Protein 8F09 (pdb70)

InterPro domains:
  IPR001796 Dihydrofolate reductase domain [PF00186] (3-165)
  IPR001796 Dihydrofolate reductase domain [PS51330] (2-165)
  IPR001796 Dihydrofolate reductase domain [cd00209] (3-164)
  IPR012259 Dihydrofolate reductase [PIRSF000194] (2-166)
  IPR012259 Dihydrofolate reductase [PTHR48069] (3-166)
  IPR017925 Dihydrofolate reductase conserved site [PS00075] (14-36)
  IPR024072 Dihydrofolate reductase-like domain superfamily [G3DSA:3.40.430.10] (1-166)
  IPR024072 Dihydrofolate reductase-like domain superfamily [SSF53597] (1-166)

B-factor: mean 51.31, std 13.2, range [19.41, 111.55]

Solvent-accessible surface area: 18248 Å² total; per-residue (Å²): 122,40,55,20,0,0,6,16,17,10,2,125,55,88,2,10,14,146,52,77,62,64,37,17,101,12,34,44,17,97,114,38,23,61,115,28,0,103,57,42,12,0,0,3,5,81,98,39,20,52,32,25,81,78,163,143,68,52,10,69,117,34,58,4,0,0,17,9,199,100,139,146,46,124,14,94,73,18,80,59,13,68,48,2,64,36,0,21,84,55,0,92,100,84,209,26,69,20,0,2,0,23,14,10,26,104,10,5,85,107,0,42,89,79,10,52,61,0,12,3,1,34,0,76,26,79,29,141,23,112,13,78,1,16,150,50,77,162,154,106,22,74,80,80,46,110,134,97,28,82,114,68,152,128,4,114,25,16,0,8,13,1,22,23,66,114,165,90,15,57,20,0,0,7,12,18,8,2,123,56,68,2,12,13,94,73,85,124,70,69,22,155,13,50,50,24,110,123,49,23,44,129,27,0,94,57,42,13,3,0,13,1,71,123,31,25,87,30,30,82,78,178,142,73,51,26,67,112,40,46,8,1,2,21,8,229,89,137,153,33,111,10,87,65,25,59,61,12,83,40,8,40,26,0,16,14,30,0,31,49,94,144,24,71,21,0,2,0,31,12,14,21,116,34,2,72,93,0,35,89,75,4,61,56,0,12,2,2,39,0,79,28,77,41,179,25,156,16,76,0,18,148,43,76,144,140,75,13,62,76,92,31,114,123,103,35,74,122,56,184,156,7,180,46,22,0,15,24,1,30,16,46,86,163

Structure (mmCIF, N/CA/C/O backbone):
data_8F09
#
_entry.id   8F09
#
_cell.length_a   36.073
_cell.length_b   41.987
_cell.length_c   70.380
_cell.angle_alpha   82.000
_cell.angle_beta   90.000
_cell.angle_gamma   72.100
#
_symmetry.space_group_name_H-M   'P 1'
#
loop_
_entity.id
_entity.type
_entity.pdbx_description
1 polymer 'Dihydrofolate reductase'
2 non-polymer 'SULFATE ION'
3 water water
#
loop_
_atom_site.group_PDB
_atom_site.id
_atom_site.type_symbol
_atom_site.label_atom_id
_atom_site.label_alt_id
_atom_site.label_comp_id
_atom_site.label_asym_id
_atom_site.label_entity_id
_atom_site.label_seq_id
_atom_site.pdbx_PDB_ins_code
_atom_site.Cartn_x
_atom_site.Cartn_y
_atom_site.Cartn_z
_atom_site.occupancy
_atom_site.B_iso_or_equiv
_atom_site.auth_seq_id
_atom_site.auth_comp_id
_atom_site.auth_asym_id
_atom_site.auth_atom_id
_atom_site.pdbx_PDB_model_num
ATOM 1 N N . GLY A 1 1 ? 3.20000 -13.73600 -34.91700 1.000 28.55188 0 GLY A N 1
ATOM 2 C CA . GLY A 1 1 ? 2.69600 -12.42400 -34.55500 1.000 55.72610 0 GLY A CA 1
ATOM 3 C C . GLY A 1 1 ? 2.99100 -12.04500 -33.11700 1.000 43.82030 0 GLY A C 1
ATOM 4 O O . GLY A 1 1 ? 3.17900 -12.91200 -32.26300 1.000 38.42453 0 GLY A O 1
ATOM 5 N N . MET A 1 2 ? 3.03200 -10.74300 -32.84800 1.000 33.00169 1 MET A N 1
ATOM 6 C CA . MET A 1 2 ? 3.30800 -10.23300 -31.51100 1.000 41.90184 1 MET A CA 1
ATOM 7 C C . MET A 1 2 ? 2.00500 -10.16000 -30.72500 1.000 30.88679 1 MET A C 1
ATOM 8 O O . MET A 1 2 ? 1.04800 -9.51000 -31.16000 1.000 43.39108 1 MET A O 1
ATOM 13 N N . ILE A 1 3 ? 1.97200 -10.81800 -29.56900 1.000 41.09018 2 ILE A N 1
ATOM 14 C CA . ILE A 1 3 ? 0.77500 -10.84300 -28.73400 1.000 43.39760 2 ILE A CA 1
ATOM 15 C C . ILE A 1 3 ? 0.77500 -9.60000 -27.85100 1.000 40.91859 2 ILE A C 1
ATOM 16 O O . ILE A 1 3 ? 1.58400 -9.48300 -26.92900 1.000 39.27027 2 ILE A O 1
ATOM 21 N N . ILE A 1 4 ? -0.13200 -8.66900 -28.13100 1.000 34.26176 3 ILE A N 1
ATOM 22 C CA . ILE A 1 4 ? -0.31300 -7.48300 -27.30200 1.000 34.71052 3 ILE A CA 1
ATOM 23 C C . ILE A 1 4 ? -1.32300 -7.82000 -26.21300 1.000 44.14773 3 ILE A C 1
ATOM 24 O O . ILE A 1 4 ? -2.47900 -8.14900 -26.50500 1.000 36.42362 3 ILE A O 1
ATOM 29 N N . SER A 1 5 ? -0.89000 -7.74000 -24.95800 1.000 30.14718 4 SER A N 1
ATOM 30 C CA . SER A 1 5 ? -1.68500 -8.20200 -23.83000 1.000 35.99461 4 SER A CA 1
ATOM 31 C C . SER A 1 5 ? -1.85700 -7.08800 -22.80800 1.000 48.59544 4 SER A C 1
ATOM 32 O O . SER A 1 5 ? -0.90400 -6.37300 -22.48700 1.000 41.63174 4 SER A O 1
ATOM 35 N N . LEU A 1 6 ? -3.07900 -6.95200 -22.29900 1.000 44.25904 5 LEU A N 1
ATOM 36 C CA . LEU A 1 6 ? -3.38700 -6.05300 -21.19400 1.000 37.84175 5 LEU A CA 1
ATOM 37 C C . LEU A 1 6 ? -3.71700 -6.89800 -19.97100 1.000 31.46822 5 LEU A C 1
ATOM 38 O O . LEU A 1 6 ? -4.68500 -7.66500 -19.98800 1.000 40.67463 5 LEU A O 1
ATOM 43 N N . ILE A 1 7 ? -2.91300 -6.76200 -18.92000 1.000 36.28934 6 ILE A N 1
ATOM 44 C CA . ILE A 1 7 ? -3.11700 -7.48100 -17.66900 1.000 45.80036 6 ILE A CA 1
ATOM 45 C C . ILE A 1 7 ? -3.59000 -6.49300 -16.61200 1.000 39.35228 6 ILE A C 1
ATOM 46 O O . ILE A 1 7 ? -3.07600 -5.37200 -16.51900 1.000 40.30747 6 ILE A O 1
ATOM 51 N N . ALA A 1 8 ? -4.58200 -6.90400 -15.82600 1.000 36.17763 7 ALA A N 1
ATOM 52 C CA . ALA A 1 8 ? -5.19900 -6.00400 -14.86200 1.000 43.59055 7 ALA A CA 1
ATOM 53 C C . ALA A 1 8 ? -5.91100 -6.81600 -13.79100 1.000 48.43268 7 ALA A C 1
ATOM 54 O O . ALA A 1 8 ? -6.00000 -8.04400 -13.86100 1.000 59.47426 7 ALA A O 1
ATOM 56 N N . ALA A 1 9 ? -6.41600 -6.09900 -12.79000 1.000 51.66091 8 ALA A N 1
ATOM 57 C CA . ALA A 1 9 ? -7.27200 -6.65500 -11.75300 1.000 50.40089 8 ALA A CA 1
ATOM 58 C C . ALA A 1 9 ? -8.51100 -5.78100 -11.65200 1.000 41.98676 8 ALA A C 1
ATOM 59 O O . ALA A 1 9 ? -8.40400 -4.55000 -11.65200 1.000 47.28785 8 ALA A O 1
ATOM 61 N N . LEU A 1 10 ? -9.68000 -6.41000 -11.57500 1.000 50.61191 9 LEU A N 1
ATOM 62 C CA . LEU A 1 10 ? -10.92900 -5.66500 -11.59600 1.000 45.86073 9 LEU A CA 1
ATOM 63 C C . LEU A 1 10 ? -11.99400 -6.42700 -10.82200 1.000 41.46051 9 LEU A C 1
ATOM 64 O O . LEU A 1 10 ? -11.90700 -7.64300 -10.63300 1.000 33.25669 9 LEU A O 1
ATOM 69 N N . THR A 1 11 ? -13.00600 -5.68800 -10.37700 1.000 35.55316 10 THR A N 1
ATOM 70 C CA . THR A 1 11 ? -14.13400 -6.27000 -9.66300 1.000 43.00644 10 THR A CA 1
ATOM 71 C C . THR A 1 11 ? -15.09300 -6.90200 -10.67000 1.000 52.73690 10 THR A C 1
ATOM 72 O O . THR A 1 11 ? -14.81400 -6.97700 -11.87000 1.000 46.67297 10 THR A O 1
ATOM 76 N N . GLU A 1 12 ? -16.24800 -7.36600 -10.19200 1.000 55.18488 11 GLU A N 1
ATOM 77 C CA . GLU A 1 12 ? -17.24400 -7.93000 -11.09300 1.000 50.27487 11 GLU A CA 1
ATOM 78 C C . GLU A 1 12 ? -18.01200 -6.86000 -11.85800 1.000 43.40223 11 GLU A C 1
ATOM 79 O O . GLU A 1 12 ? -18.63500 -7.17400 -12.87800 1.000 30.55718 11 GLU A O 1
ATOM 85 N N . ASN A 1 13 ? -17.98000 -5.60900 -11.39500 1.000 36.17458 12 ASN A N 1
ATOM 86 C CA . ASN A 1 13 ? -18.55700 -4.48700 -12.12300 1.000 34.63493 12 ASN A CA 1
ATOM 87 C C . ASN A 1 13 ? -17.49100 -3.62700 -12.79700 1.000 45.93557 12 ASN A C 1
ATOM 88 O O . ASN A 1 13 ? -17.72900 -2.44000 -13.04900 1.000 51.78941 12 ASN A O 1
ATOM 93 N N . ARG A 1 14 ? -16.31500 -4.20100 -13.06500 1.000 42.29075 13 ARG A N 1
ATOM 94 C CA . ARG A 1 14 ? -15.28900 -3.59300 -13.91700 1.000 43.88006 13 ARG A CA 1
ATOM 95 C C . ARG A 1 14 ? -14.64900 -2.36300 -13.27200 1.000 37.39978 13 ARG A C 1
ATOM 96 O O . ARG A 1 14 ? -14.37500 -1.37600 -13.95000 1.000 49.92479 13 ARG A O 1
ATOM 104 N N . VAL A 1 15 ? -14.38600 -2.42000 -11.97200 1.000 43.60734 14 VAL A N 1
ATOM 105 C CA . VAL A 1 15 ? -13.76300 -1.30300 -11.26700 1.000 57.93385 14 VAL A CA 1
ATOM 106 C C . VAL A 1 15 ? -12.25600 -1.51100 -11.23800 1.000 40.66341 14 VAL A C 1
ATOM 107 O O . VAL A 1 15 ? -11.77300 -2.61500 -10.96400 1.000 49.58402 14 VAL A O 1
ATOM 111 N N . ILE A 1 16 ? -11.50500 -0.44800 -11.53200 1.000 45.01837 15 ILE A N 1
ATOM 112 C CA . ILE A 1 16 ? -10.05000 -0.47000 -11.51700 1.000 43.70137 15 ILE A CA 1
ATOM 113 C C . ILE A 1 16 ? -9.54600 0.75900 -10.76400 1.000 64.15548 15 ILE A C 1
ATOM 114 O O . ILE A 1 16 ? -10.32200 1.61300 -10.33800 1.000 55.98387 15 ILE A O 1
ATOM 119 N N . GLY A 1 17 ? -8.22600 0.84100 -10.61200 1.000 78.95353 16 GLY A N 1
ATOM 120 C CA . GLY A 1 17 ? -7.61600 1.88400 -9.81200 1.000 86.97183 16 GLY A CA 1
ATOM 121 C C . GLY A 1 17 ? -6.81500 2.89100 -10.60800 1.000 89.19085 16 GLY A C 1
ATOM 122 O O . GLY A 1 17 ? -6.42500 2.62800 -11.74900 1.000 88.73440 16 GLY A O 1
ATOM 123 N N . LYS A 1 18 ? -6.54700 4.04500 -9.99800 1.000 78.15266 17 LYS A N 1
ATOM 124 C CA . LYS A 1 18 ? -5.87700 5.15100 -10.67100 1.000 79.43076 17 LYS A CA 1
ATOM 125 C C . LYS A 1 18 ? -4.40400 5.32900 -10.32900 1.000 90.57298 17 LYS A C 1
ATOM 126 O O . LYS A 1 18 ? -3.69600 6.02100 -11.06700 1.000 84.42110 17 LYS A O 1
ATOM 132 N N . SER A 1 19 ? -3.92000 4.73900 -9.23400 1.000 94.41453 18 SER A N 1
ATOM 133 C CA . SER A 1 19 ? -2.53300 4.95500 -8.83500 1.000 73.71844 18 SER A CA 1
ATOM 134 C C . SER A 1 19 ? -2.13300 3.80600 -7.91600 1.000 74.58349 18 SER A C 1
ATOM 135 O O . SER A 1 19 ? -2.69500 2.71000 -7.99600 1.000 72.40402 18 SER A O 1
ATOM 138 N N . ASN A 1 20 ? -1.15800 4.05800 -7.03800 1.000 66.22372 19 ASN A N 1
ATOM 139 C CA . ASN A 1 20 ? -0.52800 3.02700 -6.21800 1.000 60.23910 19 ASN A CA 1
ATOM 140 C C . ASN A 1 20 ? -1.27800 1.91300 -5.49700 1.000 59.49018 19 ASN A C 1
ATOM 141 O O . ASN A 1 20 ? -1.16300 0.74000 -5.86700 1.000 49.08631 19 ASN A O 1
ATOM 146 N N . ASP A 1 21 ? -2.02800 2.26500 -4.45400 1.000 59.52853 20 ASP A N 1
ATOM 147 C CA . ASP A 1 21 ? -2.64400 1.27600 -3.57300 1.000 54.83912 20 ASP A CA 1
ATOM 148 C C . ASP A 1 21 ? -4.08400 1.18200 -4.06200 1.000 75.05158 20 ASP A C 1
ATOM 149 O O . ASP A 1 21 ? -4.88600 2.09500 -3.84700 1.000 79.42878 20 ASP A O 1
ATOM 154 N N . LEU A 1 22 ? -4.41100 0.06600 -4.70900 1.000 69.28150 21 LEU A N 1
ATOM 155 C CA . LEU A 1 22 ? -5.70100 -0.11100 -5.35900 1.000 45.52694 21 LEU A CA 1
ATOM 156 C C . LEU A 1 22 ? -6.79800 -0.30100 -4.30600 1.000 55.16341 21 LEU A C 1
ATOM 157 O O . LEU A 1 22 ? -6.51500 -0.37000 -3.10600 1.000 74.51664 21 LEU A O 1
ATOM 162 N N . PRO A 1 23 ? -8.08700 -0.37100 -4.72500 1.000 56.12026 22 PRO A N 1
ATOM 163 C CA . PRO A 1 23 ? -9.14900 -0.70200 -3.75900 1.000 57.56719 22 PRO A CA 1
ATOM 164 C C . PRO A 1 23 ? -9.08300 -2.13200 -3.24600 1.000 49.86374 22 PRO A C 1
ATOM 165 O O . PRO A 1 23 ? -10.05200 -2.63200 -2.66600 1.000 56.02108 22 PRO A O 1
ATOM 169 N N . TRP A 1 24 ? -7.94800 -2.79500 -3.45100 1.000 57.92852 23 TRP A N 1
ATOM 170 C CA . TRP A 1 24 ? -7.76100 -4.17100 -3.01900 1.000 50.76451 23 TRP A CA 1
ATOM 171 C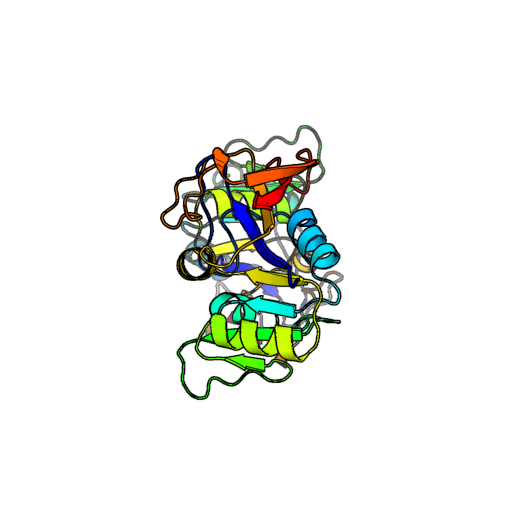 C . TRP A 1 24 ? -6.27100 -4.44900 -2.89800 1.000 46.20839 23 TRP A C 1
ATOM 172 O O . TRP A 1 24 ? -5.48200 -4.00100 -3.73400 1.000 53.01849 23 TRP A O 1
ATOM 183 N N . HIS A 1 25 ? -5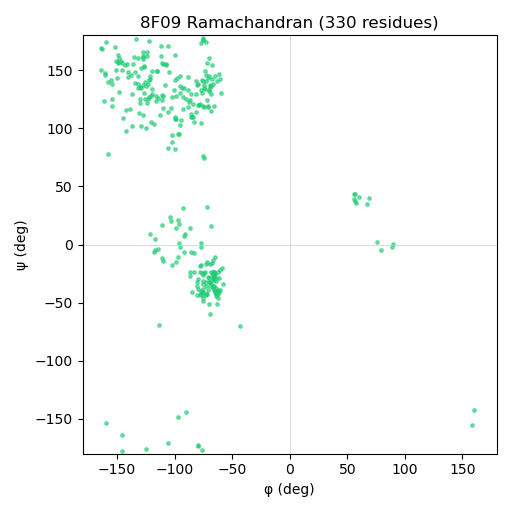.89500 -5.18900 -1.85800 1.000 37.09837 24 HIS A N 1
ATOM 184 C CA . HIS A 1 25 ? -4.52200 -5.64100 -1.66800 1.000 51.66911 24 HIS A CA 1
ATOM 185 C C . HIS A 1 25 ? -4.50000 -7.15500 -1.83200 1.000 44.59523 24 HIS A C 1
ATOM 186 O O . HIS A 1 25 ? -5.04800 -7.88400 -0.99800 1.000 39.31610 24 HIS A O 1
ATOM 193 N N . LEU A 1 26 ? -3.87400 -7.62300 -2.91000 1.000 43.70654 25 LEU A N 1
ATOM 194 C CA . LEU A 1 26 ? -3.78600 -9.05000 -3.21600 1.000 56.25963 25 LEU A CA 1
ATOM 195 C C . LEU A 1 26 ? -2.33100 -9.40500 -3.49200 1.000 62.30160 25 LEU A C 1
ATOM 196 O O . LEU A 1 26 ? -1.81800 -9.12400 -4.58900 1.000 54.45279 25 LEU A O 1
ATOM 201 N N . PRO A 1 27 ? -1.63000 -10.00800 -2.52600 1.000 71.62228 26 PRO A N 1
ATOM 202 C CA . PRO A 1 27 ? -0.21400 -10.34600 -2.75700 1.000 70.14967 26 PRO A CA 1
ATOM 203 C C . PRO A 1 27 ? -0.00400 -11.36100 -3.86700 1.000 67.74739 26 PRO A C 1
ATOM 204 O O . PRO A 1 27 ? 0.92700 -11.21000 -4.66800 1.000 67.94409 26 PRO A O 1
ATOM 208 N N . ASP A 1 28 ? -0.84200 -12.39800 -3.93900 1.000 50.76185 27 ASP A N 1
ATOM 209 C CA . ASP A 1 28 ? -0.69400 -13.39600 -4.99300 1.000 39.52384 27 ASP A CA 1
ATOM 210 C C . ASP A 1 28 ? -1.03700 -12.84100 -6.36900 1.000 45.30736 27 ASP A C 1
ATOM 211 O O . ASP A 1 28 ? -0.66800 -13.45200 -7.37700 1.000 53.37404 27 ASP A O 1
ATOM 216 N N . ASP A 1 29 ? -1.73300 -11.70500 -6.43500 1.000 51.70454 28 ASP A N 1
ATOM 217 C CA . ASP A 1 29 ? -2.00500 -11.07100 -7.72000 1.000 38.18498 28 ASP A CA 1
ATOM 218 C C . ASP A 1 29 ? -0.75900 -10.38400 -8.26500 1.000 38.29064 28 ASP A C 1
ATOM 219 O O . ASP A 1 29 ? -0.43100 -10.52300 -9.44900 1.000 41.11141 28 ASP A O 1
ATOM 224 N N . MET A 1 30 ? -0.05700 -9.63200 -7.41300 1.000 47.26810 29 MET A N 1
ATOM 225 C CA . MET A 1 30 ? 1.20200 -9.02200 -7.83000 1.000 44.38170 29 MET A CA 1
ATOM 226 C C . MET A 1 30 ? 2.24400 -10.08700 -8.14600 1.000 43.94513 29 MET A C 1
ATOM 227 O O . MET A 1 30 ? 3.03100 -9.93800 -9.08900 1.000 37.86145 29 MET A O 1
ATOM 232 N N . LYS A 1 31 ? 2.26200 -11.17100 -7.36800 1.000 43.91863 30 LYS A N 1
ATOM 233 C CA . LYS A 1 31 ? 3.16900 -12.27700 -7.65600 1.000 42.13842 30 LYS A CA 1
ATOM 234 C C . LYS A 1 31 ? 2.79700 -12.96200 -8.96600 1.000 49.78050 30 LYS A C 1
ATOM 235 O O . LYS A 1 31 ? 3.67800 -13.37600 -9.72900 1.000 45.42083 30 LYS A O 1
ATOM 241 N N . TYR A 1 32 ? 1.49700 -13.08400 -9.24600 1.000 53.64637 31 TYR A N 1
ATOM 242 C CA . TYR A 1 32 ? 1.06300 -13.58100 -10.54800 1.000 47.53128 31 TYR A CA 1
ATOM 243 C C . TYR A 1 32 ? 1.49600 -12.63600 -11.66100 1.000 48.46017 31 TYR A C 1
ATOM 244 O O . TYR A 1 32 ? 1.91100 -13.08000 -12.73800 1.000 60.99802 31 TYR A O 1
ATOM 253 N N . PHE A 1 33 ? 1.40600 -11.32600 -11.41700 1.000 41.09121 32 PHE A N 1
ATOM 254 C CA . PHE A 1 33 ? 1.87600 -10.34800 -12.39100 1.000 39.49471 32 PHE A CA 1
ATOM 255 C C . PHE A 1 33 ? 3.38600 -10.42500 -12.57500 1.000 50.23085 32 PHE A C 1
ATOM 256 O O . PHE A 1 33 ? 3.89800 -10.08500 -13.64700 1.000 52.62170 32 PHE A O 1
ATOM 264 N N . MET A 1 34 ? 4.11100 -10.87500 -11.54800 1.000 43.71595 33 MET A N 1
ATOM 265 C CA . MET A 1 34 ? 5.56000 -11.00500 -11.65400 1.000 57.82254 33 MET A CA 1
ATOM 266 C C . MET A 1 34 ? 5.95500 -12.23000 -12.47100 1.000 44.05096 33 MET A C 1
ATOM 267 O O . MET A 1 34 ? 6.85500 -12.15200 -13.31400 1.000 46.52648 33 MET A O 1
ATOM 272 N N . GLN A 1 35 ? 5.29700 -13.36800 -12.23400 1.000 44.10921 34 GLN A N 1
ATOM 273 C CA . GLN A 1 35 ? 5.59900 -14.57300 -13.00100 1.000 50.18559 34 GLN A CA 1
ATOM 274 C C . GLN A 1 35 ? 5.17700 -14.43500 -14.45700 1.000 48.17322 34 GLN A C 1
ATOM 275 O O . GLN A 1 35 ? 5.82900 -14.99200 -15.34700 1.000 48.25702 34 GLN A O 1
ATOM 281 N N . THR A 1 36 ? 4.09400 -13.70200 -14.71600 1.000 42.10722 35 THR A N 1
ATOM 282 C CA . THR A 1 36 ? 3.54900 -13.61200 -16.06500 1.000 49.71753 35 THR A CA 1
ATOM 283 C C . THR A 1 36 ? 4.39200 -12.70300 -16.95400 1.000 43.93293 35 THR A C 1
ATOM 284 O O . THR A 1 36 ? 4.63900 -13.02800 -18.12200 1.000 41.99955 35 THR A O 1
ATOM 288 N N . THR A 1 37 ? 4.86100 -11.57700 -16.41800 1.000 47.36279 36 THR A N 1
ATOM 289 C CA . THR A 1 37 ? 5.59700 -10.58500 -17.19000 1.000 41.21597 36 THR A CA 1
ATOM 290 C C . THR A 1 37 ? 7.11000 -10.74500 -17.07300 1.000 33.72964 36 THR A C 1
ATOM 291 O O . THR A 1 37 ? 7.85000 -9.80800 -17.39200 1.000 32.05294 36 THR A O 1
ATOM 295 N N . LEU A 1 38 ? 7.58400 -11.90600 -16.63000 1.000 63.00016 37 LEU A N 1
ATOM 296 C CA . LEU A 1 38 ? 9.01900 -12.12700 -16.49500 1.000 63.64006 37 LEU A CA 1
ATOM 297 C C . LEU A 1 38 ? 9.64500 -12.35000 -17.86700 1.000 65.77826 37 LEU A C 1
ATOM 298 O O . LEU A 1 38 ? 9.28700 -13.29800 -18.57500 1.000 66.81898 37 LEU A O 1
ATOM 303 N N . GLY A 1 39 ? 10.57800 -11.47700 -18.24200 1.000 52.07540 38 GLY A N 1
ATOM 304 C CA . GLY A 1 39 ? 11.27700 -11.59200 -19.50300 1.000 46.46162 38 GLY A CA 1
ATOM 305 C C . GLY A 1 39 ? 10.61900 -10.90000 -20.67700 1.000 53.00463 38 GLY A C 1
ATOM 306 O O . GLY A 1 39 ? 11.18500 -10.91600 -21.77800 1.000 48.68749 38 GLY A O 1
ATOM 307 N N . HIS A 1 40 ? 9.45200 -10.29600 -20.48500 1.000 55.55414 39 HIS A N 1
ATOM 308 C CA . HIS A 1 40 ? 8.72900 -9.61300 -21.54700 1.000 40.68733 39 HIS A CA 1
ATOM 309 C C . HIS A 1 40 ? 8.83200 -8.10400 -21.37200 1.000 42.93196 39 HIS A C 1
ATOM 310 O O . HIS A 1 40 ? 9.30900 -7.59700 -20.35300 1.000 41.71399 39 HIS A O 1
ATOM 317 N N . HIS A 1 41 ? 8.37400 -7.38500 -22.39300 1.000 37.29821 40 HIS A N 1
ATOM 318 C CA . HIS A 1 41 ? 8.27200 -5.93600 -22.31500 1.000 42.06994 40 HIS A CA 1
ATOM 319 C C . HIS A 1 41 ? 7.00000 -5.54900 -21.57300 1.000 39.43070 40 HIS A C 1
ATOM 320 O O . HIS A 1 41 ? 5.94800 -6.17000 -21.74800 1.000 46.46257 40 HIS A O 1
ATOM 327 N N . VAL A 1 42 ? 7.10100 -4.51900 -20.73700 1.000 38.34948 41 VAL A N 1
ATOM 328 C CA . VAL A 1 42 ? 5.97700 -4.04600 -19.93900 1.000 43.41020 41 VAL A CA 1
ATOM 329 C C . VAL A 1 42 ? 5.79500 -2.56100 -20.21500 1.000 39.07357 41 VAL A C 1
ATOM 330 O O . VAL A 1 42 ? 6.74200 -1.77700 -20.07200 1.000 53.24240 41 VAL A O 1
ATOM 334 N N . ILE A 1 43 ? 4.58900 -2.18000 -20.62200 1.000 44.46051 42 ILE A N 1
ATOM 335 C CA . ILE A 1 43 ? 4.22700 -0.78500 -20.84300 1.000 47.32530 42 ILE A CA 1
ATOM 336 C C . ILE A 1 43 ? 3.39400 -0.32900 -19.65400 1.000 47.47741 42 ILE A C 1
ATOM 337 O O . ILE A 1 43 ? 2.31200 -0.87100 -19.39800 1.000 29.44215 42 ILE A O 1
ATOM 342 N N . MET A 1 44 ? 3.89900 0.65900 -18.91900 1.000 45.07646 43 MET A N 1
ATOM 343 C CA . MET A 1 44 ? 3.23900 1.15100 -17.72000 1.000 42.34502 43 MET A CA 1
ATOM 344 C C . MET A 1 44 ? 3.04600 2.65600 -17.81600 1.000 52.55485 43 MET A C 1
ATOM 345 O O . MET A 1 44 ? 3.80200 3.35700 -18.49400 1.000 37.82703 43 MET A O 1
ATOM 350 N N . GLY A 1 45 ? 2.01800 3.14600 -17.12600 1.000 60.92270 44 GLY A N 1
ATOM 351 C CA . GLY A 1 45 ? 1.74100 4.56300 -17.07900 1.000 55.10656 44 GLY A CA 1
ATOM 352 C C . GLY A 1 45 ? 2.69500 5.30600 -16.16600 1.000 62.24516 44 GLY A C 1
ATOM 353 O O . GLY A 1 45 ? 3.54600 4.72800 -15.48900 1.000 55.96925 44 GLY A O 1
ATOM 354 N N . ARG A 1 46 ? 2.54000 6.63100 -16.15400 1.000 78.22296 45 ARG A N 1
ATOM 355 C CA . ARG A 1 46 ? 3.40000 7.46600 -15.32300 1.000 64.56093 45 ARG A CA 1
ATOM 356 C C . ARG A 1 46 ? 3.16500 7.20000 -13.84000 1.000 62.87793 45 ARG A C 1
ATOM 357 O O . ARG A 1 46 ? 4.10800 7.22700 -13.04300 1.000 58.78390 45 ARG A O 1
ATOM 365 N N . LYS A 1 47 ? 1.91800 6.92500 -13.45400 1.000 73.84997 46 LYS A N 1
ATOM 366 C CA . LYS A 1 47 ? 1.60100 6.67200 -12.05500 1.000 76.18795 46 LYS A CA 1
ATOM 367 C C . LYS A 1 47 ? 1.98600 5.26900 -11.60500 1.000 74.18549 46 LYS A C 1
ATOM 368 O O . LYS A 1 47 ? 2.19000 5.05500 -10.40600 1.000 70.41094 46 LYS A O 1
ATOM 374 N N . ASN A 1 48 ? 2.08900 4.31400 -12.53100 1.000 66.06546 47 ASN A N 1
ATOM 375 C CA . ASN A 1 48 ? 2.47100 2.95900 -12.14700 1.000 53.86411 47 ASN A CA 1
ATOM 376 C C . ASN A 1 48 ? 3.94100 2.88900 -11.75200 1.000 55.80197 47 ASN A C 1
ATOM 377 O O . ASN A 1 48 ? 4.29300 2.24000 -10.76100 1.000 59.66413 47 ASN A O 1
ATOM 382 N N . TYR A 1 49 ? 4.81100 3.55600 -12.51300 1.000 53.11600 48 TYR A N 1
ATOM 383 C CA . TYR A 1 49 ? 6.24200 3.48900 -12.23500 1.000 62.09906 48 TYR A CA 1
ATOM 384 C C . TYR A 1 49 ? 6.60300 4.28500 -10.98600 1.000 51.30163 48 TYR A C 1
ATOM 385 O O . TYR A 1 49 ? 7.41000 3.83100 -10.16700 1.000 43.09527 48 TYR A O 1
ATOM 394 N N . GLU A 1 50 ? 6.02400 5.47800 -10.82800 1.000 55.34568 49 GLU A N 1
ATOM 395 C CA . GLU A 1 50 ? 6.30700 6.29000 -9.65000 1.000 56.96399 49 GLU A CA 1
ATOM 396 C C . GLU A 1 50 ? 5.79300 5.64300 -8.37100 1.000 50.73092 49 GLU A C 1
ATOM 397 O O . GLU A 1 50 ? 6.31600 5.93200 -7.28900 1.000 61.72600 49 GLU A O 1
ATOM 403 N N . SER A 1 51 ? 4.78500 4.77600 -8.47000 1.000 48.41803 50 SER A N 1
ATOM 404 C CA . SER A 1 51 ? 4.28400 4.05600 -7.30700 1.000 29.32443 50 SER A CA 1
ATOM 405 C C . SER A 1 51 ? 5.22000 2.94100 -6.86200 1.000 35.41069 50 SER A C 1
ATOM 406 O O . SER A 1 51 ? 5.18300 2.55200 -5.69100 1.000 51.47763 50 SER A O 1
ATOM 409 N N . ILE A 1 52 ? 6.04600 2.42500 -7.76200 1.000 39.41782 51 ILE A N 1
ATOM 410 C CA . ILE A 1 52 ? 6.98300 1.35300 -7.40600 1.000 39.64054 51 ILE A CA 1
ATOM 411 C C . ILE A 1 52 ? 8.06400 1.91700 -6.49000 1.000 49.38834 51 ILE A C 1
ATOM 412 O O . ILE A 1 52 ? 8.62600 2.98600 -6.78800 1.000 63.63160 51 ILE A O 1
ATOM 417 N N . PRO A 1 53 ? 8.38100 1.25800 -5.37700 1.000 35.36728 52 PRO A N 1
ATOM 418 C CA . PRO A 1 53 ? 9.47900 1.74100 -4.52900 1.000 48.12657 52 PRO A CA 1
ATOM 419 C C . PRO A 1 53 ? 10.80200 1.68700 -5.27800 1.000 51.88269 52 PRO A C 1
ATOM 420 O O . PRO A 1 53 ? 11.07600 0.74400 -6.02400 1.000 45.47174 52 PRO A O 1
ATOM 424 N N . ALA A 1 54 ? 11.62400 2.72100 -5.07400 1.000 50.38988 53 ALA A N 1
ATOM 425 C CA . ALA A 1 54 ? 12.89900 2.82000 -5.77500 1.000 62.66845 53 ALA A CA 1
ATOM 426 C C . ALA A 1 54 ? 13.81100 1.63200 -5.49600 1.000 51.25024 53 ALA A C 1
ATOM 427 O O . ALA A 1 54 ? 14.73600 1.37900 -6.27600 1.000 48.44472 53 ALA A O 1
ATOM 429 N N . LYS A 1 55 ? 13.57300 0.90300 -4.40400 1.000 46.91571 54 LYS A N 1
ATOM 430 C CA . LYS A 1 55 ? 14.36100 -0.29200 -4.12000 1.000 60.63169 54 LYS A CA 1
ATOM 431 C C . LYS A 1 55 ? 14.15100 -1.35600 -5.19200 1.000 53.67327 54 LYS A C 1
ATOM 432 O O . LYS A 1 55 ? 15.11400 -1.97200 -5.66400 1.000 43.11301 54 LYS A O 1
ATOM 438 N N . PHE A 1 56 ? 12.90000 -1.57600 -5.59900 1.000 58.90651 55 PHE A N 1
ATOM 439 C CA . PHE A 1 56 ? 12.56500 -2.53200 -6.64500 1.000 49.42618 55 PHE A CA 1
ATOM 440 C C . PHE A 1 56 ? 12.24900 -1.85300 -7.97400 1.000 52.18043 55 PHE A C 1
ATOM 441 O O . PHE A 1 56 ? 11.59800 -2.45700 -8.83300 1.000 50.75297 55 PHE A O 1
ATOM 449 N N . ARG A 1 57 ? 12.69600 -0.61200 -8.15800 1.000 53.37261 56 ARG A N 1
ATOM 450 C CA . ARG A 1 57 ? 12.44400 0.15000 -9.36700 1.000 50.75408 56 ARG A CA 1
ATOM 451 C C . ARG A 1 57 ? 13.75600 0.44100 -10.08300 1.000 61.11056 56 ARG A C 1
ATOM 452 O O . ARG A 1 57 ? 14.69400 0.95500 -9.45900 1.000 59.65822 56 ARG A O 1
ATOM 460 N N . PRO A 1 58 ? 13.87000 0.13500 -11.38200 1.000 58.97478 57 PRO A N 1
ATOM 461 C CA . PRO A 1 58 ? 12.84000 -0.47300 -12.23600 1.000 48.23819 57 PRO A CA 1
ATOM 462 C C . PRO A 1 58 ? 12.67200 -1.96400 -11.97200 1.000 51.80742 57 PRO A C 1
ATOM 463 O O . PRO A 1 58 ? 13.40800 -2.54800 -11.18400 1.000 52.40588 57 PRO A O 1
ATOM 467 N N . LEU A 1 59 ? 11.70300 -2.59500 -12.62900 1.000 49.53891 58 LEU A N 1
ATOM 468 C CA . LEU A 1 59 ? 11.42700 -4.00300 -12.38600 1.000 54.13814 58 LEU A CA 1
ATOM 469 C C . LEU A 1 59 ? 12.55700 -4.87800 -12.91600 1.000 56.79733 58 LEU A C 1
ATOM 470 O O . LEU A 1 59 ? 13.05000 -4.68300 -14.03000 1.000 46.35110 58 LEU A O 1
ATOM 475 N N . ALA A 1 60 ? 12.96000 -5.85300 -12.10800 1.000 50.83251 59 ALA A N 1
ATOM 476 C CA . ALA A 1 60 ? 14.08200 -6.71200 -12.45600 1.000 46.95657 59 ALA A CA 1
ATOM 477 C C . ALA A 1 60 ? 13.70400 -7.68200 -13.57000 1.000 48.75266 59 ALA A C 1
ATOM 478 O O . ALA A 1 60 ? 12.56800 -8.15700 -13.65600 1.000 50.17958 59 ALA A O 1
ATOM 480 N N . ASN A 1 61 ? 14.68400 -7.97400 -14.42900 1.000 36.97833 60 ASN A N 1
ATOM 481 C CA . ASN A 1 61 ? 14.52300 -8.91700 -15.53800 1.000 46.32156 60 ASN A CA 1
ATOM 482 C C . ASN A 1 61 ? 13.37200 -8.51000 -16.45700 1.000 44.58854 60 ASN A C 1
ATOM 483 O O . ASN A 1 61 ? 12.63600 -9.35400 -16.97300 1.000 42.04034 60 ASN A O 1
ATOM 488 N N . ARG A 1 62 ? 13.21600 -7.20400 -16.66700 1.000 32.71084 61 ARG A N 1
ATOM 489 C CA . ARG A 1 62 ? 12.13300 -6.68600 -17.48900 1.000 33.06156 61 ARG A CA 1
ATOM 490 C C . ARG A 1 62 ? 12.60500 -5.45200 -18.24100 1.000 26.76568 61 ARG A C 1
ATOM 491 O O . ARG A 1 62 ? 13.47500 -4.71300 -17.77200 1.000 43.36831 61 ARG A O 1
ATOM 499 N N . THR A 1 63 ? 12.01800 -5.23800 -19.41600 1.000 31.41485 62 THR A N 1
ATOM 500 C CA . THR A 1 63 ? 12.25200 -4.03800 -20.21600 1.000 37.05907 62 THR A CA 1
ATOM 501 C C . THR A 1 63 ? 11.12500 -3.06100 -19.89800 1.000 42.55048 62 THR A C 1
ATOM 502 O O . THR A 1 63 ? 10.04100 -3.13300 -20.48200 1.000 47.01299 62 THR A O 1
ATOM 506 N N . ASN A 1 64 ? 11.38300 -2.15300 -18.96200 1.000 52.07970 63 ASN A N 1
ATOM 507 C CA . ASN A 1 64 ? 10.35600 -1.24100 -18.47500 1.000 36.81195 63 ASN A CA 1
ATOM 508 C C . ASN A 1 64 ? 10.14800 -0.10600 -19.47100 1.000 46.01357 63 ASN A C 1
ATOM 509 O O . ASN A 1 64 ? 11.08100 0.64800 -19.76800 1.000 31.59518 63 ASN A O 1
ATOM 514 N N . ILE A 1 65 ? 8.92600 0.01200 -19.98400 1.000 56.01111 64 ILE A N 1
ATOM 515 C CA . ILE A 1 65 ? 8.53400 1.09100 -20.88200 1.000 37.35691 64 ILE A CA 1
ATOM 516 C C . ILE A 1 65 ? 7.49700 1.94600 -20.16900 1.000 40.27938 64 ILE A C 1
ATOM 517 O O . ILE A 1 65 ? 6.48100 1.42700 -19.68900 1.000 38.23920 64 ILE A O 1
ATOM 522 N N . VAL A 1 66 ? 7.75100 3.24900 -20.09800 1.000 43.24301 65 VAL A N 1
ATOM 523 C CA . VAL A 1 66 ? 6.86800 4.19100 -19.41800 1.000 50.42792 65 VAL A CA 1
ATOM 524 C C . VAL A 1 66 ? 6.31800 5.15500 -20.45900 1.000 59.80605 65 VAL A C 1
ATOM 525 O O . VAL A 1 66 ? 7.08600 5.81400 -21.17300 1.000 57.99237 65 VAL A O 1
ATOM 529 N N . VAL A 1 67 ? 4.99300 5.23200 -20.55000 1.000 63.72237 66 VAL A N 1
ATOM 530 C CA . VAL A 1 67 ? 4.30800 6.15300 -21.45100 1.000 68.10958 66 VAL A CA 1
ATOM 531 C C . VAL A 1 67 ? 3.87300 7.37200 -20.65300 1.000 66.02346 66 VAL A C 1
ATOM 532 O O . VAL A 1 67 ? 3.22100 7.23900 -19.60900 1.000 67.93304 66 VAL A O 1
ATOM 536 N N . THR A 1 68 ? 4.23000 8.55700 -21.14000 1.000 52.63406 67 THR A N 1
ATOM 537 C CA . THR A 1 68 ? 3.87300 9.79200 -20.45900 1.000 58.97870 67 THR A CA 1
ATOM 538 C C . THR A 1 68 ? 3.95800 10.94900 -21.44200 1.000 52.55271 67 THR A C 1
ATOM 539 O O . THR A 1 68 ? 4.80300 10.95800 -22.34100 1.000 49.33298 67 THR A O 1
ATOM 543 N N . ARG A 1 69 ? 3.06500 11.92200 -21.26100 1.000 46.51105 68 ARG A N 1
ATOM 544 C CA . ARG A 1 69 ? 3.09100 13.14000 -22.05900 1.000 60.33013 68 ARG A CA 1
ATOM 545 C C . ARG A 1 69 ? 4.07300 14.17200 -21.52400 1.000 55.70120 68 ARG A C 1
ATOM 546 O O . ARG A 1 69 ? 4.28900 15.19600 -22.18100 1.000 49.63865 68 ARG A O 1
ATOM 554 N N . GLN A 1 70 ? 4.66600 13.92900 -20.35700 1.000 58.26193 69 GLN A N 1
ATOM 555 C CA . GLN A 1 70 ? 5.62900 14.85500 -19.77000 1.000 50.45346 69 GLN A CA 1
ATOM 556 C C . GLN A 1 70 ? 6.89300 14.87400 -20.62100 1.000 59.38446 69 GLN A C 1
ATOM 557 O O . GLN A 1 70 ? 7.60000 13.86500 -20.71700 1.000 55.03708 69 GLN A O 1
ATOM 563 N N . GLU A 1 71 ? 7.18000 16.01600 -21.24000 1.000 85.62263 70 GLU A N 1
ATOM 564 C CA . GLU A 1 71 ? 8.35000 16.12200 -22.10000 1.000 90.05671 70 GLU A CA 1
ATOM 565 C C . GLU A 1 71 ? 9.62500 16.07500 -21.26900 1.000 89.30656 70 GLU A C 1
ATOM 566 O O . GLU A 1 71 ? 9.74300 16.76400 -20.25100 1.000 88.91516 70 GLU A O 1
ATOM 572 N N . GLU A 1 72 ? 10.58100 15.25600 -21.71500 1.000 83.05679 71 GLU A N 1
ATOM 573 C CA . GLU A 1 72 ? 11.84600 15.04000 -21.01000 1.000 76.56992 71 GLU A CA 1
ATOM 574 C C . GLU A 1 72 ? 11.61100 14.57300 -19.57700 1.000 73.41688 71 GLU A C 1
ATOM 575 O O . GLU A 1 72 ? 12.30800 14.98200 -18.64600 1.000 47.92918 71 GLU A O 1
ATOM 581 N N . TYR A 1 73 ? 10.61400 13.71000 -19.39700 1.000 72.50632 72 TYR A N 1
ATOM 582 C CA . TYR A 1 73 ? 10.41700 13.05500 -18.11300 1.000 65.58267 72 TYR A CA 1
ATOM 583 C C . TYR A 1 73 ? 11.51200 12.01600 -17.90600 1.000 67.06622 72 TYR A C 1
ATOM 584 O O . TYR A 1 73 ? 11.70600 11.13000 -18.74400 1.000 63.71707 72 TYR A O 1
ATOM 593 N N . ASP A 1 74 ? 12.23200 12.12800 -16.79400 1.000 50.44963 73 ASP A N 1
ATOM 594 C CA . ASP A 1 74 ? 13.44300 11.34600 -16.57700 1.000 61.39958 73 ASP A CA 1
ATOM 595 C C . ASP A 1 74 ? 13.10900 10.02800 -15.89000 1.000 54.97797 73 ASP A C 1
ATOM 596 O O . ASP A 1 74 ? 12.49500 10.01400 -14.81700 1.000 54.32728 73 ASP A O 1
ATOM 601 N N . ALA A 1 75 ? 13.52300 8.92400 -16.50900 1.000 58.06207 74 ALA A N 1
ATOM 602 C CA . ALA A 1 75 ? 13.39200 7.59000 -15.93000 1.000 49.75590 74 ALA A CA 1
ATOM 603 C C . ALA A 1 75 ? 14.61500 6.78900 -16.35100 1.000 50.52146 74 ALA A C 1
ATOM 604 O O . ALA A 1 75 ? 14.75300 6.43600 -17.52600 1.000 43.32166 74 ALA A O 1
ATOM 606 N N . ALA A 1 76 ? 15.50400 6.51500 -15.40100 1.000 55.81876 75 ALA A N 1
ATOM 607 C CA . ALA A 1 76 ? 16.74100 5.80300 -15.68400 1.000 64.03779 75 ALA A CA 1
ATOM 608 C C . ALA A 1 76 ? 16.52400 4.30000 -15.57300 1.000 55.49641 75 ALA A C 1
ATOM 609 O O . ALA A 1 76 ? 15.76300 3.83000 -14.72200 1.000 46.34356 75 ALA A O 1
ATOM 611 N N . GLY A 1 77 ? 17.20200 3.54900 -16.43800 1.000 44.10633 76 GLY A N 1
ATOM 612 C CA . GLY A 1 77 ? 16.99700 2.12000 -16.52800 1.000 50.97970 76 GLY A CA 1
ATOM 613 C C . GLY A 1 77 ? 15.76600 1.70600 -17.30100 1.000 58.68162 76 GLY A C 1
ATOM 614 O O . GLY A 1 77 ? 15.56100 0.50300 -17.50800 1.000 61.53206 76 GLY A O 1
ATOM 615 N N . CYS A 1 78 ? 14.94200 2.65700 -17.73000 1.000 51.01760 77 CYS A N 1
ATOM 616 C CA . CYS A 1 78 ? 13.73800 2.38600 -18.49500 1.000 55.38978 77 CYS A CA 1
ATOM 617 C C . CYS A 1 78 ? 13.77900 3.16600 -19.80100 1.000 51.18468 77 CYS A C 1
ATOM 618 O O . CYS A 1 78 ? 14.53800 4.12800 -19.95200 1.000 57.09848 77 CYS A O 1
ATOM 621 N N . ILE A 1 79 ? 12.95200 2.74000 -20.74800 1.000 43.45017 78 ILE A N 1
ATOM 622 C CA . ILE A 1 79 ? 12.73500 3.48300 -21.98200 1.000 47.25612 78 ILE A CA 1
ATOM 623 C C . ILE A 1 79 ? 11.49500 4.34400 -21.79700 1.000 41.63581 78 ILE A C 1
ATOM 624 O O . ILE A 1 79 ? 10.54500 3.96400 -21.09800 1.000 39.99123 78 ILE A O 1
ATOM 629 N N . VAL A 1 80 ? 11.51200 5.53000 -22.40000 1.000 52.04137 79 VAL A N 1
ATOM 630 C CA . VAL A 1 80 ? 10.45800 6.52000 -22.22200 1.000 52.20359 79 VAL A CA 1
ATOM 631 C C . VAL A 1 80 ? 9.88100 6.86600 -23.58700 1.000 49.67239 79 VAL A C 1
ATOM 632 O O . VAL A 1 80 ? 10.62100 7.25100 -24.50000 1.000 44.84728 79 VAL A O 1
ATOM 636 N N . VAL A 1 81 ? 8.56200 6.72800 -23.72100 1.000 55.06026 80 VAL A N 1
ATOM 637 C CA . VAL A 1 81 ? 7.85200 7.07400 -24.94300 1.000 53.57709 80 VAL A CA 1
ATOM 638 C C . VAL A 1 81 ? 6.70900 8.01500 -24.58900 1.000 53.71329 80 VAL A C 1
ATOM 639 O O . VAL A 1 81 ? 6.28300 8.11000 -23.43600 1.000 53.34927 80 VAL A O 1
ATOM 643 N N . ASN A 1 82 ? 6.21400 8.71800 -25.60600 1.000 41.28899 81 ASN A N 1
ATOM 644 C CA . ASN A 1 82 ? 5.13300 9.67800 -25.42600 1.000 41.30507 81 ASN A CA 1
ATOM 645 C C . ASN A 1 82 ? 3.76300 9.11100 -25.77000 1.000 48.07982 81 ASN A C 1
ATOM 646 O O . ASN A 1 82 ? 2.75200 9.75400 -25.46600 1.000 48.70275 81 ASN A O 1
ATOM 651 N N . SER A 1 83 ? 3.70200 7.93500 -26.39000 1.000 60.90446 82 SER A N 1
ATOM 652 C CA . SER A 1 83 ? 2.43100 7.31300 -26.72800 1.000 60.18810 82 SER A CA 1
ATOM 653 C C . SER A 1 83 ? 2.57800 5.80300 -26.63000 1.000 48.62865 82 SER A C 1
ATOM 654 O O . SER A 1 83 ? 3.68300 5.26000 -26.70800 1.000 44.93399 82 SER A O 1
ATOM 657 N N . ILE A 1 84 ? 1.44000 5.12800 -26.45000 1.000 41.37358 83 ILE A N 1
ATOM 658 C CA . ILE A 1 84 ? 1.45300 3.66500 -26.35700 1.000 59.78899 83 ILE A CA 1
ATOM 659 C C . ILE A 1 84 ? 1.92400 3.01100 -27.64800 1.000 61.50464 83 ILE A C 1
ATOM 660 O O . ILE A 1 84 ? 2.68900 2.03800 -27.57600 1.000 56.76114 83 ILE A O 1
ATOM 665 N N . PRO A 1 85 ? 1.51500 3.45300 -28.84600 1.000 67.55843 84 PRO A N 1
ATOM 666 C CA . PRO A 1 85 ? 2.08700 2.85300 -30.06400 1.000 66.14360 84 PRO A CA 1
ATOM 667 C C . PRO A 1 85 ? 3.59900 2.96700 -30.14500 1.000 66.33653 84 PRO A C 1
ATOM 668 O O . PRO A 1 85 ? 4.24900 2.05700 -30.67600 1.000 64.97072 84 PRO A O 1
ATOM 672 N N . ALA A 1 86 ? 4.18100 4.05600 -29.63500 1.000 47.10116 85 ALA A N 1
ATOM 673 C CA . ALA A 1 86 ? 5.63400 4.19300 -29.65300 1.000 44.47555 85 ALA A CA 1
ATOM 674 C C . ALA A 1 86 ? 6.30000 3.09500 -28.83300 1.000 48.34593 85 ALA A C 1
ATOM 675 O O . ALA A 1 86 ? 7.34900 2.56900 -29.22200 1.000 52.85151 85 ALA A O 1
ATOM 677 N N . GLY A 1 87 ? 5.70500 2.73700 -27.69300 1.000 47.79406 86 GLY A N 1
ATOM 678 C CA . GLY A 1 87 ? 6.21000 1.61100 -26.92900 1.000 35.16236 86 GLY A CA 1
ATOM 679 C C . GLY A 1 87 ? 5.95800 0.28100 -27.60900 1.000 34.17448 86 GLY A C 1
ATOM 680 O O . GLY A 1 87 ? 6.72100 -0.67100 -27.41900 1.000 36.51501 86 GLY A O 1
ATOM 681 N N . ILE A 1 88 ? 4.88900 0.19300 -28.40200 1.000 42.61757 87 ILE A N 1
ATOM 682 C CA . ILE A 1 88 ? 4.64300 -1.01200 -29.18800 1.000 47.16286 87 ILE A CA 1
ATOM 683 C C . ILE A 1 88 ? 5.65800 -1.12100 -30.31900 1.000 38.13808 87 ILE A C 1
ATOM 684 O O . ILE A 1 88 ? 6.15200 -2.21400 -30.62700 1.000 37.21840 87 ILE A O 1
ATOM 689 N N . ASP A 1 89 ? 5.99800 0.00900 -30.94500 1.000 29.26020 88 ASP A N 1
ATOM 690 C CA . ASP A 1 89 ? 6.97300 0.00600 -32.02900 1.000 31.32875 88 ASP A CA 1
ATOM 691 C C . ASP A 1 89 ? 8.37200 -0.36400 -31.55300 1.000 44.50702 88 ASP A C 1
ATOM 692 O O . ASP A 1 89 ? 9.18800 -0.81900 -32.36100 1.000 50.01046 88 ASP A O 1
ATOM 697 N N . ILE A 1 90 ? 8.67000 -0.17200 -30.26800 1.000 47.54955 89 ILE A N 1
ATOM 698 C CA . ILE A 1 90 ? 9.96200 -0.59200 -29.73800 1.000 43.10764 89 ILE A CA 1
ATOM 699 C C . ILE A 1 90 ? 9.96500 -2.09200 -29.46500 1.000 50.05505 89 ILE A C 1
ATOM 700 O O . ILE A 1 90 ? 10.96300 -2.77800 -29.71500 1.000 45.72799 89 ILE A O 1
ATOM 705 N N . ALA A 1 91 ? 8.84400 -2.62600 -28.97400 1.000 40.31085 90 ALA A N 1
ATOM 706 C CA . ALA A 1 91 ? 8.77800 -4.04600 -28.64400 1.000 28.26611 90 ALA A CA 1
ATOM 707 C C . ALA A 1 91 ? 8.87500 -4.91600 -29.89100 1.000 43.01245 90 ALA A C 1
ATOM 708 O O . ALA A 1 91 ? 9.47100 -5.99900 -29.85100 1.000 37.91993 90 ALA A O 1
ATOM 710 N N . ILE A 1 92 ? 8.29500 -4.46800 -31.00800 1.000 40.30665 91 ILE A N 1
ATOM 711 C CA . ILE A 1 92 ? 8.40100 -5.24100 -32.24200 1.000 45.11148 91 ILE A CA 1
ATOM 712 C C . ILE A 1 92 ? 9.81800 -5.17800 -32.79400 1.000 41.92373 91 ILE A C 1
ATOM 713 O O . ILE A 1 92 ? 10.26600 -6.10400 -33.48100 1.000 42.64162 91 ILE A O 1
ATOM 718 N N . ASP A 1 93 ? 10.54500 -4.09500 -32.51000 1.000 47.18132 92 ASP A N 1
ATOM 719 C CA . ASP A 1 93 ? 11.91900 -3.98200 -32.98700 1.000 52.68852 92 ASP A CA 1
ATOM 720 C C . ASP A 1 93 ? 12.83100 -4.97400 -32.28000 1.000 45.06648 92 ASP A C 1
ATOM 721 O O . ASP A 1 93 ? 13.75600 -5.52200 -32.89100 1.000 42.12069 92 ASP A O 1
ATOM 726 N N . ASN A 1 94 ? 12.58500 -5.22300 -30.99600 1.000 40.75142 93 ASN A N 1
ATOM 727 C CA . ASN A 1 94 ? 13.38900 -6.14700 -30.20900 1.000 56.88728 93 ASN A CA 1
ATOM 728 C C . ASN A 1 94 ? 12.91500 -7.59100 -30.32800 1.000 45.36865 93 ASN A C 1
ATOM 729 O O . ASN A 1 94 ? 13.32700 -8.43100 -29.52100 1.000 51.61778 93 ASN A O 1
ATOM 734 N N . ARG A 1 95 ? 12.05900 -7.88900 -31.30800 1.000 51.97793 94 ARG A N 1
ATOM 735 C CA . ARG A 1 95 ? 11.60300 -9.25300 -31.58800 1.000 56.02378 94 ARG A CA 1
ATOM 736 C C . ARG A 1 95 ? 10.93700 -9.88800 -30.36900 1.000 46.64328 94 ARG A C 1
ATOM 737 O O . ARG A 1 95 ? 11.06900 -11.08800 -30.12100 1.000 48.90267 94 ARG A O 1
ATOM 745 N N . GLU A 1 96 ? 10.21200 -9.07700 -29.60300 1.000 48.81091 95 GLU A N 1
ATOM 746 C CA . GLU A 1 96 ? 9.48900 -9.58800 -28.44800 1.000 41.61558 95 GLU A CA 1
ATOM 747 C C . GLU A 1 96 ? 8.35100 -10.49700 -28.89700 1.000 40.23717 95 GLU A C 1
ATOM 748 O O . GLU A 1 96 ? 7.69600 -10.24400 -29.91100 1.000 47.89990 95 GLU A O 1
ATOM 754 N N . ALA A 1 97 ? 8.12700 -11.57100 -28.14100 1.000 43.23972 96 ALA A N 1
ATOM 755 C CA . ALA A 1 97 ? 7.06300 -12.51200 -28.46000 1.000 31.61274 96 ALA A CA 1
ATOM 756 C C . ALA A 1 97 ? 5.71900 -12.12000 -27.86300 1.000 47.50260 96 ALA A C 1
ATOM 757 O O . ALA A 1 97 ? 4.68000 -12.54000 -28.38400 1.000 48.76227 96 ALA A O 1
ATOM 759 N N . GLU A 1 98 ? 5.71300 -11.32700 -26.79300 1.000 26.98963 97 GLU A N 1
ATOM 760 C CA . GLU A 1 98 ? 4.46800 -10.93300 -26.14000 1.000 32.01512 97 GLU A CA 1
ATOM 761 C C . GLU A 1 98 ? 4.74000 -9.70900 -25.28200 1.000 51.39013 97 GLU A C 1
ATOM 762 O O . GLU A 1 98 ? 5.60900 -9.75000 -24.40500 1.000 41.12609 97 GLU A O 1
ATOM 768 N N . VAL A 1 99 ? 4.00400 -8.62800 -25.52900 1.000 39.46428 98 VAL A N 1
ATOM 769 C CA . VAL A 1 99 ? 4.16300 -7.38300 -24.78800 1.000 39.45690 98 VAL A CA 1
ATOM 770 C C . VAL A 1 99 ? 2.99700 -7.24000 -23.81800 1.000 38.03090 98 VAL A C 1
ATOM 771 O O . VAL A 1 99 ? 1.88100 -7.70500 -24.07800 1.000 30.20127 98 VAL A O 1
ATOM 775 N N . PHE A 1 100 ? 3.26800 -6.60200 -22.68200 1.000 28.27287 99 PHE A N 1
ATOM 776 C CA . PHE A 1 100 ? 2.27500 -6.39800 -21.63900 1.000 44.71331 99 PHE A CA 1
ATOM 777 C C . PHE A 1 100 ? 2.06600 -4.90900 -21.40300 1.000 35.91577 99 PHE A C 1
ATOM 778 O O . PHE A 1 100 ? 2.98300 -4.10000 -21.57400 1.000 43.77817 99 PHE A O 1
ATOM 786 N N . ILE A 1 101 ? 0.84500 -4.55600 -21.00700 1.000 33.68862 100 ILE A N 1
ATOM 787 C CA . ILE A 1 101 ? 0.44200 -3.16600 -20.82800 1.000 44.95283 100 ILE A CA 1
ATOM 788 C C . ILE A 1 101 ? -0.36300 -3.05600 -19.54000 1.000 43.95225 100 ILE A C 1
ATOM 789 O O . ILE A 1 101 ? -1.31000 -3.82000 -19.32700 1.000 40.45638 100 ILE A O 1
ATOM 794 N N . ILE A 1 102 ? 0.01400 -2.10800 -18.68000 1.000 44.07721 101 ILE A N 1
ATOM 795 C CA . ILE A 1 102 ? -0.70200 -1.84100 -17.44000 1.000 44.84213 101 ILE A CA 1
ATOM 796 C C . ILE A 1 102 ? -0.94100 -0.34200 -17.31800 1.000 49.07397 101 ILE A C 1
ATOM 797 O O . ILE A 1 102 ? -0.27900 0.47400 -17.96300 1.000 40.60326 101 ILE A O 1
ATOM 802 N N . GLY A 1 103 ? -1.90400 0.01000 -16.47500 1.000 41.18208 102 GLY A N 1
ATOM 803 C CA . GLY A 1 103 ? -2.25000 1.40200 -16.25900 1.000 44.97732 102 GLY A CA 1
ATOM 804 C C . GLY A 1 103 ? -3.66400 1.51500 -15.71300 1.000 65.96159 102 GLY A C 1
ATOM 805 O O . GLY A 1 103 ? -4.18500 0.58200 -15.10600 1.000 62.54890 102 GLY A O 1
ATOM 806 N N . GLY A 1 104 ? -4.26200 2.67400 -15.94800 1.000 70.16885 103 GLY A N 1
ATOM 807 C CA . GLY A 1 104 ? -5.61800 2.96500 -15.53200 1.000 59.00657 103 GLY A CA 1
ATOM 808 C C . GLY A 1 104 ? -6.62500 2.74800 -16.64200 1.000 65.73195 103 GLY A C 1
ATOM 809 O O . GLY A 1 104 ? -6.45300 1.88600 -17.51200 1.000 64.57819 103 GLY A O 1
ATOM 810 N N . ALA A 1 105 ? -7.69700 3.54300 -16.61400 1.000 51.57450 104 ALA A N 1
ATOM 811 C CA . ALA A 1 105 ? -8.74800 3.41700 -17.61800 1.000 58.77942 104 ALA A CA 1
ATOM 812 C C . ALA A 1 105 ? -8.37000 4.10500 -18.92000 1.000 67.51768 104 ALA A C 1
ATOM 813 O O . ALA A 1 105 ? -8.80800 3.68000 -19.99400 1.000 66.85254 104 ALA A O 1
ATOM 815 N N . GLU A 1 106 ? -7.55900 5.15800 -18.84500 1.000 63.03504 105 GLU A N 1
ATOM 816 C CA . GLU A 1 106 ? -7.14700 5.85600 -20.05700 1.000 61.35094 105 GLU A CA 1
ATOM 817 C C . GLU A 1 106 ? -6.21500 5.00400 -20.90800 1.000 58.30499 105 GLU A C 1
ATOM 818 O O . GLU A 1 106 ? -6.22100 5.12200 -22.13900 1.000 63.21096 105 GLU A O 1
ATOM 824 N N . ILE A 1 107 ? -5.40100 4.16100 -20.27600 1.000 59.79928 106 ILE A N 1
ATOM 825 C CA . ILE A 1 107 ? -4.43500 3.35500 -21.01200 1.000 55.95686 106 ILE A CA 1
ATOM 826 C C . ILE A 1 107 ? -5.11000 2.13600 -21.62200 1.000 51.27672 106 ILE A C 1
ATOM 827 O O . ILE A 1 107 ? -4.87300 1.79800 -22.78800 1.000 59.56991 106 ILE A O 1
ATOM 832 N N . TYR A 1 108 ? -5.96900 1.46500 -20.85200 1.000 52.39354 107 TYR A N 1
ATOM 833 C CA . TYR A 1 108 ? -6.66400 0.29400 -21.37200 1.000 62.76848 107 TYR A CA 1
ATOM 834 C C . TYR A 1 108 ? -7.64300 0.67000 -22.47600 1.000 43.38052 107 TYR A C 1
ATOM 835 O O . TYR A 1 108 ? -7.89100 -0.13500 -23.38000 1.000 41.07878 107 TYR A O 1
ATOM 844 N N . THR A 1 109 ? -8.20200 1.88100 -22.42600 1.000 47.36242 108 THR A N 1
ATOM 845 C CA . THR A 1 109 ? -9.09400 2.32600 -23.49300 1.000 60.71744 108 THR A CA 1
ATOM 846 C C . THR A 1 109 ? -8.31400 2.63600 -24.76400 1.000 48.67100 108 THR A C 1
ATOM 847 O O . THR A 1 109 ? -8.79600 2.37900 -25.87400 1.000 51.96750 108 THR A O 1
ATOM 851 N N . GLN A 1 110 ? -7.10500 3.18200 -24.62300 1.000 50.78318 109 GLN A N 1
ATOM 852 C CA . GLN A 1 110 ? -6.29300 3.49200 -25.79300 1.000 53.49563 109 GLN A CA 1
ATOM 853 C C . GLN A 1 110 ? -5.68500 2.23700 -26.40700 1.000 43.36988 109 GLN A C 1
ATOM 854 O O . GLN A 1 110 ? -5.52900 2.16200 -27.63100 1.000 49.58025 109 GLN A O 1
ATOM 860 N N . SER A 1 111 ? -5.34200 1.24800 -25.58400 1.000 47.38171 110 SER A N 1
ATOM 861 C CA . SER A 1 111 ? -4.66800 0.04300 -26.04600 1.000 46.14180 110 SER A CA 1
ATOM 862 C C . SER A 1 111 ? -5.62000 -1.11200 -26.32400 1.000 47.82630 110 SER A C 1
ATOM 863 O O . SER A 1 111 ? -5.16800 -2.17600 -26.75900 1.000 50.90238 110 SER A O 1
ATOM 866 N N . LEU A 1 112 ? -6.92200 -0.93700 -26.08400 1.000 49.57319 111 LEU A N 1
ATOM 867 C CA . LEU A 1 112 ? -7.87900 -1.99100 -26.39400 1.000 55.74445 111 LEU A CA 1
ATOM 868 C C . LEU A 1 112 ? -8.02200 -2.21100 -27.89500 1.000 54.22422 111 LEU A C 1
ATOM 869 O O . LEU A 1 112 ? -8.41000 -3.30600 -28.31600 1.000 34.99820 111 LEU A O 1
ATOM 874 N N . ALA A 1 113 ? -7.70400 -1.20100 -28.70900 1.000 69.19947 112 ALA A N 1
ATOM 875 C CA . ALA A 1 113 ? -7.84300 -1.33100 -30.15400 1.000 72.40666 112 ALA A CA 1
ATOM 876 C C . ALA A 1 113 ? -6.77500 -2.22800 -30.76700 1.000 69.77645 112 ALA A C 1
ATOM 877 O O . ALA A 1 113 ? -6.94400 -2.67700 -31.90600 1.000 70.48964 112 ALA A O 1
ATOM 879 N N . PHE A 1 114 ? -5.68500 -2.50000 -30.04700 1.000 60.15534 113 PHE A N 1
ATOM 880 C CA . PHE A 1 114 ? -4.63500 -3.37900 -30.54200 1.000 50.35391 113 PHE A CA 1
ATOM 881 C C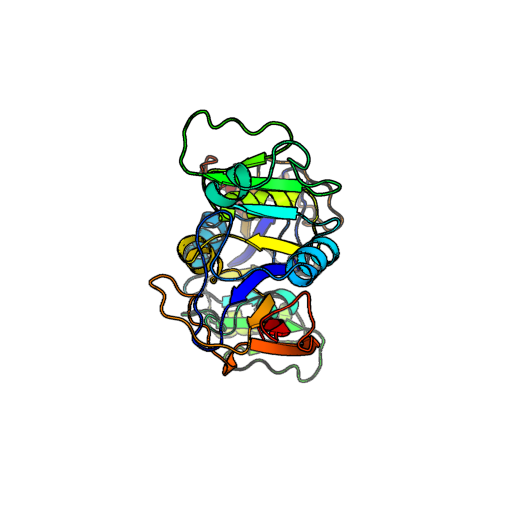 . PHE A 1 114 ? -4.45100 -4.63200 -29.69700 1.000 38.42714 113 PHE A C 1
ATOM 882 O O . PHE A 1 114 ? -3.53600 -5.41500 -29.97400 1.000 44.56333 113 PHE A O 1
ATOM 890 N N . ALA A 1 115 ? -5.28700 -4.84900 -28.68600 1.000 32.97452 114 ALA A N 1
ATOM 891 C CA . ALA A 1 115 ? -5.11100 -5.98200 -27.78800 1.000 47.07487 114 ALA A CA 1
ATOM 892 C C . ALA A 1 115 ? -5.57500 -7.27300 -28.45100 1.000 31.10329 114 ALA A C 1
ATOM 893 O O . ALA A 1 115 ? -6.68000 -7.33900 -29.00000 1.000 39.93639 114 ALA A O 1
ATOM 895 N N . ASN A 1 116 ? -4.72200 -8.29700 -28.40100 1.000 34.33119 115 ASN A N 1
ATOM 896 C CA . ASN A 1 116 ? -5.07800 -9.63500 -28.84800 1.000 30.95148 115 ASN A CA 1
ATOM 897 C C . ASN A 1 116 ? -5.21500 -10.62700 -27.70300 1.000 39.87578 115 ASN A C 1
ATOM 898 O O . ASN A 1 116 ? -5.76000 -11.71600 -27.91100 1.000 39.51168 115 ASN A O 1
ATOM 903 N N . ARG A 1 117 ? -4.73500 -10.28200 -26.51000 1.000 44.97456 116 ARG A N 1
ATOM 904 C CA . ARG A 1 117 ? -4.86700 -11.12400 -25.33200 1.000 40.52913 116 ARG A CA 1
ATOM 905 C C . ARG A 1 117 ? -5.26300 -10.25300 -24.15000 1.000 28.89994 116 ARG A C 1
ATOM 906 O O . ARG A 1 117 ? -4.99700 -9.04800 -24.13100 1.000 30.92540 116 ARG A O 1
ATOM 914 N N . LEU A 1 118 ? -5.90400 -10.87300 -23.16200 1.000 42.79147 117 LEU A N 1
ATOM 915 C CA . LEU A 1 118 ? -6.41200 -10.15500 -21.99800 1.000 47.52989 117 LEU A CA 1
ATOM 916 C C . LEU A 1 118 ? -6.22100 -11.01500 -20.75800 1.000 48.04596 117 LEU A C 1
ATOM 917 O O . LEU A 1 118 ? -6.82000 -12.08800 -20.64800 1.000 52.78657 117 LEU A O 1
ATOM 922 N N . TYR A 1 119 ? -5.39700 -10.53800 -19.82800 1.000 45.30615 118 TYR A N 1
ATOM 923 C CA . TYR A 1 119 ? -5.08000 -11.24700 -18.59100 1.000 42.39032 118 TYR A CA 1
ATOM 924 C C . TYR A 1 119 ? -5.81300 -10.54800 -17.44800 1.000 43.14567 118 TYR A C 1
ATOM 925 O O . TYR A 1 119 ? -5.24600 -9.71900 -16.73600 1.000 30.98528 118 TYR A O 1
ATOM 934 N N . LEU A 1 120 ? -7.08600 -10.89300 -17.26500 1.000 46.27090 119 LEU A N 1
ATOM 935 C CA . LEU A 1 120 ? -7.90300 -10.27200 -16.23000 1.000 38.63715 119 LEU A CA 1
ATOM 936 C C . LEU A 1 120 ? -7.83500 -11.07300 -14.93600 1.000 46.93800 119 LEU A C 1
ATOM 937 O O . LEU A 1 120 ? -7.95800 -12.30300 -14.94800 1.000 45.31661 119 LEU A O 1
ATOM 942 N N . THR A 1 121 ? -7.65000 -10.36700 -13.82400 1.000 55.08703 120 THR A N 1
ATOM 943 C CA . THR A 1 121 ? -7.76200 -10.94600 -12.48600 1.000 53.60454 120 THR A CA 1
ATOM 944 C C . THR A 1 121 ? -9.11600 -10.51100 -11.93600 1.000 52.95442 120 THR A C 1
ATOM 945 O O . THR A 1 121 ? -9.24000 -9.47900 -11.27400 1.000 61.78754 120 THR A O 1
ATOM 949 N N . GLU A 1 122 ? -10.14300 -11.30700 -12.22400 1.000 36.62581 121 GLU A N 1
ATOM 950 C CA . GLU A 1 122 ? -11.52200 -10.95200 -11.89300 1.000 54.67950 121 GLU A CA 1
ATOM 951 C C . GLU A 1 122 ? -11.75200 -11.17700 -10.40500 1.000 42.12454 121 GLU A C 1
ATOM 952 O O . GLU A 1 122 ? -11.89900 -12.31300 -9.94700 1.000 34.56941 121 GLU A O 1
ATOM 958 N N . ILE A 1 123 ? -11.78800 -10.08600 -9.64600 1.000 45.30409 122 ILE A N 1
ATOM 959 C CA . ILE A 1 123 ? -12.05100 -10.14800 -8.21300 1.000 50.75896 122 ILE A CA 1
ATOM 960 C C . ILE A 1 123 ? -13.55300 -10.28800 -8.00100 1.000 53.76033 122 ILE A C 1
ATOM 961 O O . ILE A 1 123 ? -14.33200 -9.42400 -8.41800 1.000 57.54875 122 ILE A O 1
ATOM 966 N N . GLN A 1 124 ? -13.96200 -11.37700 -7.34900 1.000 62.47303 123 GLN A N 1
ATOM 967 C CA . GLN A 1 124 ? -15.37900 -11.67000 -7.12600 1.000 65.82330 123 GLN A CA 1
ATOM 968 C C . GLN A 1 124 ? -15.90100 -10.76200 -6.01600 1.000 70.69300 123 GLN A C 1
ATOM 969 O O . GLN A 1 124 ? -16.09800 -11.16700 -4.86700 1.000 68.45014 123 GLN A O 1
ATOM 975 N N . THR A 1 125 ? -16.13000 -9.50400 -6.38200 1.000 67.19716 124 THR A N 1
ATOM 976 C CA . THR A 1 125 ? -16.66000 -8.50200 -5.46900 1.000 65.31384 124 THR A CA 1
ATOM 977 C C . THR A 1 125 ? -17.17400 -7.33300 -6.29500 1.000 53.41527 124 THR A C 1
ATOM 978 O O . THR A 1 125 ? -16.92200 -7.23900 -7.49900 1.000 47.49722 124 THR A O 1
ATOM 982 N N . SER A 1 126 ? -17.90800 -6.44300 -5.63300 1.000 50.25360 125 SER A N 1
ATOM 983 C CA . SER A 1 126 ? -18.45100 -5.24800 -6.26200 1.000 55.15079 125 SER A CA 1
ATOM 984 C C . SER A 1 126 ? -18.10600 -4.04700 -5.39800 1.000 47.34942 125 SER A C 1
ATOM 985 O O . SER A 1 126 ? -18.40500 -4.03800 -4.20100 1.000 61.56612 125 SER A O 1
ATOM 988 N N . LEU A 1 127 ? -17.45900 -3.04800 -5.99900 1.000 37.91655 126 LEU A N 1
ATOM 989 C CA . LEU A 1 127 ? -17.04200 -1.83600 -5.30600 1.000 41.99281 126 LEU A CA 1
ATOM 990 C C . LEU A 1 127 ? -17.56500 -0.61100 -6.04100 1.000 47.56506 126 LEU A C 1
ATOM 991 O O . LEU A 1 127 ? -17.79000 -0.64300 -7.25400 1.000 50.95785 126 LEU A O 1
ATOM 996 N N . GLU A 1 128 ? -17.74900 0.47600 -5.29500 1.000 51.16243 127 GLU A N 1
ATOM 997 C CA . GLU A 1 128 ? -18.08800 1.75500 -5.90500 1.000 46.86186 127 GLU A CA 1
ATOM 998 C C . GLU A 1 128 ? -16.84500 2.33100 -6.57300 1.000 46.28804 127 GLU A C 1
ATOM 999 O O . GLU A 1 128 ? -15.83900 2.59400 -5.90500 1.000 49.26346 127 GLU A O 1
ATOM 1005 N N . GLY A 1 129 ? -16.90700 2.51800 -7.88500 1.000 65.53390 128 GLY A N 1
ATOM 1006 C CA . GLY A 1 129 ? -15.75200 2.95700 -8.64000 1.000 70.00703 128 GLY A CA 1
ATOM 1007 C C . GLY A 1 129 ? -16.06400 4.14100 -9.53000 1.000 74.00460 128 GLY A C 1
ATOM 1008 O O . GLY A 1 129 ? -17.19500 4.33700 -9.97400 1.000 79.72906 128 GLY A O 1
ATOM 1009 N N . ASP A 1 130 ? -15.02500 4.93800 -9.78500 1.000 67.96826 129 ASP A N 1
ATOM 1010 C CA . ASP A 1 130 ? -15.09900 6.05500 -10.71400 1.000 65.20583 129 ASP A CA 1
ATOM 1011 C C . ASP A 1 130 ? -14.28500 5.83100 -11.98000 1.000 62.98824 129 ASP A C 1
ATOM 1012 O O . ASP A 1 130 ? -14.42700 6.60500 -12.93300 1.000 61.03651 129 ASP A O 1
ATOM 1017 N N . ALA A 1 131 ? -13.43800 4.80400 -12.01100 1.000 56.18785 130 ALA A N 1
ATOM 1018 C CA . ALA A 1 131 ? -12.68600 4.42100 -13.19600 1.000 50.87233 130 ALA A CA 1
ATOM 1019 C C . ALA A 1 131 ? -12.96000 2.95500 -13.48800 1.000 50.72900 130 ALA A C 1
ATOM 1020 O O . ALA A 1 131 ? -13.02800 2.13500 -12.56700 1.000 37.20923 130 ALA A O 1
ATOM 1022 N N . PHE A 1 132 ? -13.11800 2.62500 -14.76800 1.000 47.64781 131 PHE A N 1
ATOM 1023 C CA . PHE A 1 132 ? -13.57400 1.30100 -15.16200 1.000 39.22393 131 PHE A CA 1
ATOM 1024 C C . PHE A 1 132 ? -12.73700 0.74200 -16.30300 1.000 47.82518 131 PHE A C 1
ATOM 1025 O O . PHE A 1 132 ? -12.22800 1.48100 -17.14900 1.000 34.68008 131 PHE A O 1
ATOM 1033 N N . PHE A 1 133 ? -12.60100 -0.58200 -16.30600 1.000 43.84244 132 PHE A N 1
ATOM 1034 C CA . PHE A 1 133 ? -11.99600 -1.27200 -17.43200 1.000 34.83666 132 PHE A CA 1
ATOM 1035 C C . PHE A 1 133 ? -12.89900 -1.13300 -18.65600 1.000 49.59359 132 PHE A C 1
ATOM 1036 O O . PHE A 1 133 ? -14.12400 -1.23600 -18.53800 1.000 36.64339 132 PHE A O 1
ATOM 1044 N N . PRO A 1 134 ? -12.33000 -0.88400 -19.83400 1.000 52.44373 133 PRO A N 1
ATOM 1045 C CA . PRO A 1 134 ? -13.16200 -0.67400 -21.02400 1.000 45.29555 133 PRO A CA 1
ATOM 1046 C C . PRO A 1 134 ? -14.00200 -1.89800 -21.35300 1.000 43.16307 133 PRO A C 1
ATOM 1047 O O . PRO A 1 134 ? -13.59600 -3.04100 -21.13200 1.000 35.24921 133 PRO A O 1
ATOM 1051 N N . MET A 1 135 ? -15.19200 -1.64100 -21.88800 1.000 38.69111 134 MET A N 1
ATOM 1052 C CA . MET A 1 135 ? -16.07200 -2.72000 -22.31000 1.000 32.02611 134 MET A CA 1
ATOM 1053 C C . MET A 1 135 ? -15.50100 -3.41900 -23.53700 1.000 42.78613 134 MET A C 1
ATOM 1054 O O . MET A 1 135 ? -14.99800 -2.77600 -24.46100 1.000 45.59734 134 MET A O 1
ATOM 1059 N N . PHE A 1 136 ? -15.57500 -4.74700 -23.53900 1.000 46.07088 135 PHE A N 1
ATOM 1060 C CA . PHE A 1 136 ? -15.18200 -5.54800 -24.68800 1.000 48.76667 135 PHE A CA 1
ATOM 1061 C C . PHE A 1 136 ? -16.24300 -6.60700 -24.94400 1.000 52.25483 135 PHE A C 1
ATOM 1062 O O . PHE A 1 136 ? -16.77900 -7.20200 -24.00400 1.000 53.04384 135 PHE A O 1
ATOM 1070 N N . ASN A 1 137 ? -16.54900 -6.82500 -26.22000 1.000 49.72789 136 ASN A N 1
ATOM 1071 C CA . ASN A 1 137 ? -17.56300 -7.79800 -26.60300 1.000 60.15443 136 ASN A CA 1
ATOM 1072 C C . ASN A 1 137 ? -17.09900 -9.20400 -26.24000 1.000 48.21166 136 ASN A C 1
ATOM 1073 O O . ASN A 1 137 ? -16.06800 -9.67100 -26.73400 1.000 52.89607 136 ASN A O 1
ATOM 1078 N N . LYS A 1 138 ? -17.86200 -9.88000 -25.37800 1.000 39.75683 137 LYS A N 1
ATOM 1079 C CA . LYS A 1 138 ? -17.52400 -11.24900 -25.00900 1.000 60.61132 137 LYS A CA 1
ATOM 1080 C C . LYS A 1 138 ? -17.67700 -12.21500 -26.17700 1.000 55.62647 137 LYS A C 1
ATOM 1081 O O . LYS A 1 138 ? -17.15900 -13.33500 -26.11100 1.000 48.21714 137 LYS A O 1
ATOM 1087 N N . HIS A 1 139 ? -18.37400 -11.80900 -27.24000 1.000 51.11748 138 HIS A N 1
ATOM 1088 C CA . HIS A 1 139 ? -18.46300 -12.63600 -28.43700 1.000 49.70185 138 HIS A CA 1
ATOM 1089 C C . HIS A 1 139 ? -17.17800 -12.59400 -29.25200 1.000 57.30249 138 HIS A C 1
ATOM 1090 O O . HIS A 1 139 ? -16.88100 -13.54700 -29.98200 1.000 53.08449 138 HIS A O 1
ATOM 1097 N N . GLU A 1 140 ? -16.41000 -11.51100 -29.14500 1.000 59.91044 139 GLU A N 1
ATOM 1098 C CA . GLU A 1 140 ? -15.17400 -11.35400 -29.89900 1.000 48.86462 139 GLU A CA 1
ATOM 1099 C C . GLU A 1 140 ? -13.96900 -11.98300 -29.21500 1.000 53.33911 139 GLU A C 1
ATOM 1100 O O . GLU A 1 140 ? -12.88700 -12.01600 -29.81000 1.000 52.47299 139 GLU A O 1
ATOM 1106 N N . TRP A 1 141 ? -14.12100 -12.47600 -27.98900 1.000 50.32143 140 TRP A N 1
ATOM 1107 C CA . TRP A 1 141 ? -13.01600 -13.05300 -27.24100 1.000 46.93877 140 TRP A CA 1
ATOM 1108 C C . TRP A 1 141 ? -13.38900 -14.44500 -26.75200 1.000 62.26889 140 TRP A C 1
ATOM 1109 O O . TRP A 1 141 ? -14.56600 -14.80500 -26.66700 1.000 58.22560 140 TRP A O 1
ATOM 1120 N N . ASN A 1 142 ? -12.36200 -15.22900 -26.43000 1.000 63.59214 141 ASN A N 1
ATOM 1121 C CA . ASN A 1 142 ? -12.52600 -16.58200 -25.92200 1.000 69.92430 141 ASN A CA 1
ATOM 1122 C C . ASN A 1 142 ? -11.66400 -16.76400 -24.68200 1.000 66.15880 141 ASN A C 1
ATOM 1123 O O . ASN A 1 142 ? -10.51800 -16.30800 -24.63900 1.000 69.40576 141 ASN A O 1
ATOM 1128 N N . GLU A 1 143 ? -12.22200 -17.43500 -23.67600 1.000 70.42400 142 GLU A N 1
ATOM 1129 C CA . GLU A 1 143 ? -11.52500 -17.65400 -22.41300 1.000 48.49219 142 GLU A CA 1
ATOM 1130 C C . GLU A 1 143 ? -10.58000 -18.84000 -22.56000 1.000 51.03243 142 GLU A C 1
ATOM 1131 O O . GLU A 1 143 ? -11.02300 -19.98000 -22.73700 1.000 57.49247 142 GLU A O 1
ATOM 1137 N N . LEU A 1 144 ? -9.27400 -18.57600 -22.48200 1.000 63.08030 143 LEU A N 1
ATOM 1138 C CA . LEU A 1 144 ? -8.29200 -19.64800 -22.60400 1.000 49.93795 143 LEU A CA 1
ATOM 1139 C C . LEU A 1 144 ? -8.05600 -20.35000 -21.27200 1.000 49.51452 143 LEU A C 1
ATOM 1140 O O . LEU A 1 144 ? -7.93000 -21.57900 -21.23000 1.000 55.98397 143 LEU A O 1
ATOM 1145 N N . SER A 1 145 ? -7.99500 -19.59400 -20.17700 1.000 52.79963 144 SER A N 1
ATOM 1146 C CA . SER A 1 145 ? -7.69600 -20.15800 -18.87100 1.000 52.11531 144 SER A CA 1
ATOM 1147 C C . SER A 1 145 ? -8.50400 -19.44300 -17.79900 1.000 52.10567 144 SER A C 1
ATOM 1148 O O . SER A 1 145 ? -8.90100 -18.28700 -17.96300 1.000 55.00979 144 SER A O 1
ATOM 1151 N N . ARG A 1 146 ? -8.74300 -20.15100 -16.69600 1.000 45.24830 145 ARG A N 1
ATOM 1152 C CA . ARG A 1 146 ? -9.42900 -19.58800 -15.53800 1.000 46.21357 145 ARG A CA 1
ATOM 1153 C C . ARG A 1 146 ? -8.99700 -20.37100 -14.30900 1.000 47.39961 145 ARG A C 1
ATOM 1154 O O . ARG A 1 146 ? -9.22300 -21.58200 -14.23500 1.000 45.52291 145 ARG A O 1
ATOM 1162 N N . LYS A 1 147 ? -8.37500 -19.68300 -13.35200 1.000 48.19563 146 LYS A N 1
ATOM 1163 C CA . LYS A 1 147 ? -7.84700 -20.31000 -12.14300 1.000 60.09449 146 LYS A CA 1
ATOM 1164 C C . LYS A 1 147 ? -8.39700 -19.56700 -10.93300 1.000 56.67907 146 LYS A C 1
ATOM 1165 O O . LYS A 1 147 ? -8.02900 -18.41300 -10.69000 1.000 37.39998 146 LYS A O 1
ATOM 1171 N N . HIS A 1 148 ? -9.26700 -20.22800 -10.17400 1.000 56.53286 147 HIS A N 1
ATOM 1172 C CA . HIS A 1 148 ? -9.89800 -19.60800 -9.01500 1.000 61.73555 147 HIS A CA 1
ATOM 1173 C C . HIS A 1 148 ? -8.92900 -19.58900 -7.83900 1.000 63.80990 147 HIS A C 1
ATOM 1174 O O . HIS A 1 148 ? -8.45500 -20.64100 -7.39900 1.000 49.30551 147 HIS A O 1
ATOM 1181 N N . HIS A 1 149 ? -8.63800 -18.39200 -7.33200 1.000 61.82572 148 HIS A N 1
ATOM 1182 C CA . HIS A 1 149 ? -7.83600 -18.23900 -6.12800 1.000 56.93764 148 HIS A CA 1
ATOM 1183 C C . HIS A 1 149 ? -8.77100 -17.99300 -4.95600 1.000 54.60885 148 HIS A C 1
ATOM 1184 O O . HIS A 1 149 ? -9.38300 -16.91600 -4.88100 1.000 44.12217 148 HIS A O 1
ATOM 1191 N N . PRO A 1 150 ? -8.92500 -18.93800 -4.03300 1.000 56.78698 149 PRO A N 1
ATOM 1192 C CA . PRO A 1 150 ? -9.84100 -18.72800 -2.90900 1.000 56.94186 149 PRO A CA 1
ATOM 1193 C C . PRO A 1 150 ? -9.29000 -17.71200 -1.92100 1.000 59.26057 149 PRO A C 1
ATOM 1194 O O . PRO A 1 150 ? -8.08400 -17.47400 -1.83100 1.000 62.18230 149 PRO A O 1
ATOM 1198 N N . LEU A 1 151 ? -10.20700 -17.10700 -1.17100 1.000 59.58613 150 LEU A N 1
ATOM 1199 C CA . LEU A 1 151 ? -9.81700 -16.14100 -0.15700 1.000 55.40761 150 LEU A CA 1
ATOM 1200 C C . LEU A 1 151 ? -9.18800 -16.84900 1.03700 1.000 46.61231 150 LEU A C 1
ATOM 1201 O O . LEU A 1 151 ? -9.52400 -17.99100 1.36300 1.000 40.21551 150 LEU A O 1
ATOM 1206 N N . ASP A 1 152 ? -8.25900 -16.16000 1.68600 1.000 45.99502 151 ASP A N 1
ATOM 1207 C CA . ASP A 1 152 ? -7.55400 -16.70600 2.83900 1.000 49.93756 151 ASP A CA 1
ATOM 1208 C C . ASP A 1 152 ? -7.27400 -15.55900 3.80500 1.000 45.02520 151 ASP A C 1
ATOM 1209 O O . ASP A 1 152 ? -7.87500 -14.48400 3.70300 1.000 54.24712 151 ASP A O 1
ATOM 1214 N N . GLU A 1 153 ? -6.36000 -15.78500 4.74700 1.000 40.65732 152 GLU A N 1
ATOM 1215 C CA . GLU A 1 153 ? -5.96900 -14.75000 5.69600 1.000 52.31157 152 GLU A CA 1
ATOM 1216 C C . GLU A 1 153 ? -5.02500 -13.71900 5.09000 1.000 61.12239 152 GLU A C 1
ATOM 1217 O O . GLU A 1 153 ? -4.64800 -12.76600 5.78100 1.000 53.04082 152 GLU A O 1
ATOM 1223 N N . LYS A 1 154 ? -4.63600 -13.88600 3.82700 1.000 56.84749 153 LYS A N 1
ATOM 1224 C CA . LYS A 1 154 ? -3.83700 -12.90200 3.11200 1.000 47.72670 153 LYS A CA 1
ATOM 1225 C C . LYS A 1 154 ? -4.58600 -12.27800 1.94400 1.000 43.46944 153 LYS A C 1
ATOM 1226 O O . LYS A 1 154 ? -4.05300 -11.37100 1.29500 1.000 57.44317 153 LYS A O 1
ATOM 1232 N N . HIS A 1 155 ? -5.80400 -12.73600 1.65900 1.000 46.75288 154 HIS A N 1
ATOM 1233 C CA . HIS A 1 155 ? -6.60900 -12.21200 0.55600 1.000 47.60063 154 HIS A CA 1
ATOM 1234 C C . HIS A 1 155 ? -8.03700 -12.04400 1.06400 1.000 44.28876 154 HIS A C 1
ATOM 1235 O O . HIS A 1 155 ? -8.78100 -13.02300 1.17700 1.000 33.38403 154 HIS A O 1
ATOM 1242 N N . ARG A 1 156 ? -8.41200 -10.79900 1.36900 1.000 54.77869 155 ARG A N 1
ATOM 1243 C CA . ARG A 1 156 ? -9.75300 -10.53000 1.87500 1.000 59.83082 155 ARG A CA 1
ATOM 1244 C C . ARG A 1 156 ? -10.82000 -10.86400 0.84100 1.000 57.82678 155 ARG A C 1
ATOM 1245 O O . ARG A 1 156 ? -11.94600 -11.22600 1.20300 1.000 56.90159 155 ARG A O 1
ATOM 1253 N N . TYR A 1 157 ? -10.48700 -10.76100 -0.44100 1.000 56.25645 156 TYR 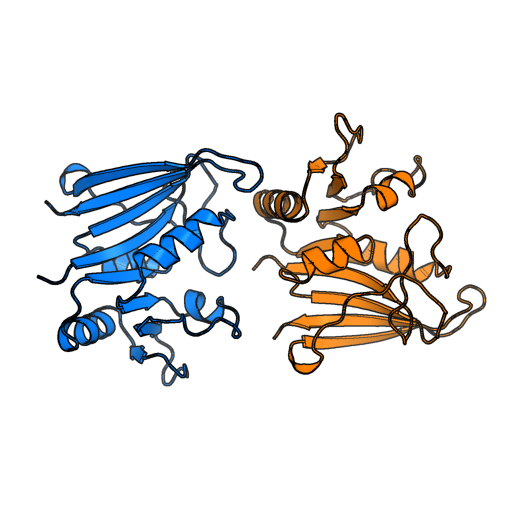A N 1
ATOM 1254 C CA . TYR A 1 157 ? -11.39600 -11.10000 -1.52300 1.000 51.53187 156 TYR A CA 1
ATOM 1255 C C . TYR A 1 157 ? -10.92000 -12.35400 -2.24500 1.000 54.84252 156 TYR A C 1
ATOM 1256 O O . TYR A 1 157 ? -9.73700 -12.70500 -2.22000 1.000 51.34461 156 TYR A O 1
ATOM 1265 N N . SER A 1 158 ? -11.86500 -13.02800 -2.89300 1.000 59.68681 157 SER A N 1
ATOM 1266 C CA . SER A 1 158 ? -11.56900 -14.15700 -3.76200 1.000 50.17182 157 SER A CA 1
ATOM 1267 C C . SER A 1 158 ? -11.54000 -13.68000 -5.20800 1.000 52.82154 157 SER A C 1
ATOM 1268 O O . SER A 1 158 ? -12.32800 -12.81500 -5.60200 1.000 58.71534 157 SER A O 1
ATOM 1271 N N . PHE A 1 159 ? -10.62700 -14.24300 -5.99600 1.000 43.01816 158 PHE A N 1
ATOM 1272 C CA . PHE A 1 159 ? -10.39500 -13.75400 -7.34700 1.000 45.01040 158 PHE A CA 1
ATOM 1273 C C . PHE A 1 159 ? -9.96700 -14.90700 -8.24100 1.000 57.47131 158 PHE A C 1
ATOM 1274 O O . PHE A 1 159 ? -9.51400 -15.95300 -7.76900 1.000 58.77918 158 PHE A O 1
ATOM 1282 N N . ASP A 1 160 ? -10.12000 -14.70100 -9.54800 1.000 63.23111 159 A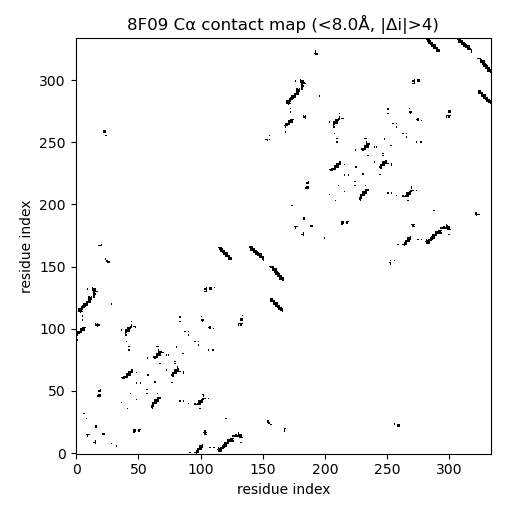SP A N 1
ATOM 1283 C CA . ASP A 1 160 ? -9.77300 -15.69100 -10.55700 1.000 57.19582 159 ASP A CA 1
ATOM 1284 C C . ASP A 1 160 ? -8.75000 -15.11000 -11.52300 1.000 48.72929 159 ASP A C 1
ATOM 1285 O O . ASP A 1 160 ? -8.82700 -13.93300 -11.88800 1.000 44.68737 159 ASP A O 1
ATOM 1290 N N . PHE A 1 161 ? -7.79500 -15.94000 -11.93700 1.000 55.38056 160 PHE A N 1
ATOM 1291 C CA . PHE A 1 161 ? -6.81800 -15.56500 -12.95500 1.000 49.73931 160 PHE A CA 1
ATOM 1292 C C . PHE A 1 161 ? -7.33200 -16.04200 -14.30800 1.000 46.55616 160 PHE A C 1
ATOM 1293 O O . PHE A 1 161 ? -7.31700 -17.24300 -14.59700 1.000 44.66751 160 PHE A O 1
ATOM 1301 N N . VAL A 1 162 ? -7.78500 -15.10500 -15.13800 1.000 48.63361 161 VAL A N 1
ATOM 1302 C CA . VAL A 1 162 ? -8.42600 -15.42900 -16.40400 1.000 55.41467 161 VAL A CA 1
ATOM 1303 C C . VAL A 1 162 ? -7.57100 -14.90300 -17.54800 1.000 46.25423 161 VAL A C 1
ATOM 1304 O O . VAL A 1 162 ? -6.87800 -13.88800 -17.41800 1.000 46.04097 161 VAL A O 1
ATOM 1308 N N . ILE A 1 163 ? -7.62400 -15.60600 -18.67800 1.000 44.81092 162 ILE A N 1
ATOM 1309 C CA . ILE A 1 163 ? -6.91400 -15.21300 -19.88900 1.000 48.51420 162 ILE A CA 1
ATOM 1310 C C . ILE A 1 163 ? -7.90700 -15.24600 -21.04300 1.000 56.51830 162 ILE A C 1
ATOM 1311 O O . ILE A 1 163 ? -8.52200 -16.28600 -21.30800 1.000 46.58960 162 ILE A O 1
ATOM 1316 N N . TYR A 1 164 ? -8.07500 -14.11000 -21.71400 1.000 51.75132 163 TYR A N 1
ATOM 1317 C CA . TYR A 1 164 ? -8.90700 -14.00500 -22.90100 1.000 40.82737 163 TYR A CA 1
ATOM 1318 C C . TYR A 1 164 ? -8.02900 -13.79000 -24.12700 1.000 51.70884 163 TYR A C 1
ATOM 1319 O O . TYR A 1 164 ? -6.90700 -13.28800 -24.03400 1.000 50.17277 163 TYR A O 1
ATOM 1328 N N . GLU A 1 165 ? -8.55700 -14.17400 -25.28700 1.000 43.48702 164 GLU A N 1
ATOM 1329 C CA . GLU A 1 165 ? -7.85600 -13.99500 -26.54900 1.000 33.23299 164 GLU A CA 1
ATOM 1330 C C . GLU A 1 165 ? -8.84900 -13.56500 -27.61700 1.000 46.48219 164 GLU A C 1
ATOM 1331 O O . GLU A 1 165 ? -10.02400 -13.93800 -27.58000 1.000 58.36252 164 GLU A O 1
ATOM 1337 N N . LYS A 1 166 ? -8.36800 -12.76400 -28.56400 1.000 32.11952 165 LYS A N 1
ATOM 1338 C CA . LYS A 1 166 ? -9.20900 -12.28900 -29.65400 1.000 46.18115 165 LYS A CA 1
ATOM 1339 C C . LYS A 1 166 ? -9.39400 -13.39700 -30.68500 1.000 49.28000 165 LYS A C 1
ATOM 1340 O O . LYS A 1 166 ? -8.42700 -14.05300 -31.08400 1.000 44.29761 165 LYS A O 1
ATOM 1346 N N . LYS A 1 167 ? -10.63700 -13.60900 -31.10600 1.000 47.46452 166 LYS A N 1
ATOM 1347 C CA . LYS A 1 167 ? -10.94700 -14.64200 -32.08700 1.000 44.53754 166 LYS A CA 1
ATOM 1348 C C . LYS A 1 167 ? -10.38900 -14.28300 -33.46000 1.000 41.65212 166 LYS A C 1
ATOM 1349 O O . LYS A 1 167 ? -10.01900 -15.16000 -34.24000 1.000 40.86121 166 LYS A O 1
ATOM 1356 N N . GLY B 1 1 ? -3.29300 7.85600 -2.49000 1.000 62.14208 0 GLY B N 1
ATOM 1357 C CA . GLY B 1 1 ? -2.42300 6.92900 -1.79200 1.000 77.22938 0 GLY B CA 1
ATOM 1358 C C . GLY B 1 1 ? -2.73700 6.80700 -0.31400 1.000 57.08901 0 GLY B C 1
ATOM 1359 O O . GLY B 1 1 ? -2.80000 7.80800 0.40000 1.000 58.81219 0 GLY B O 1
ATOM 1360 N N . MET B 1 2 ? -2.93900 5.57400 0.14600 1.000 48.46519 1 MET B N 1
ATOM 1361 C CA . MET B 1 2 ? -3.22200 5.33000 1.55500 1.000 63.01831 1 MET B CA 1
ATOM 1362 C C . MET B 1 2 ? -1.96600 5.56900 2.38400 1.000 44.74950 1 MET B C 1
ATOM 1363 O O . MET B 1 2 ? -0.94600 4.90100 2.18700 1.000 55.05971 1 MET B O 1
ATOM 1368 N N . ILE B 1 3 ? -2.04100 6.52000 3.31000 1.000 48.06020 2 ILE B N 1
ATOM 1369 C CA . ILE B 1 3 ? -0.89900 6.874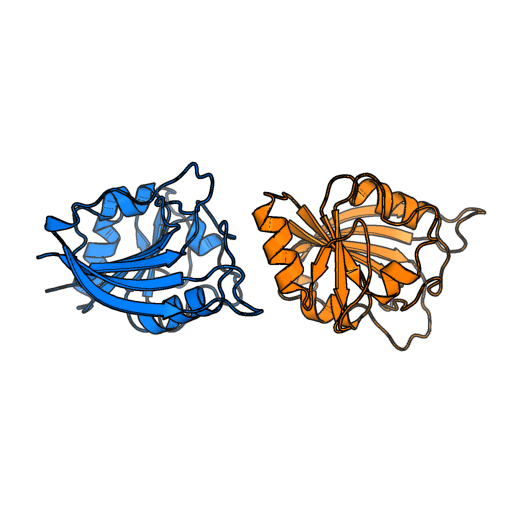00 4.14500 1.000 41.58072 2 ILE B CA 1
ATOM 1370 C C . ILE B 1 3 ? -0.86900 5.93100 5.34400 1.000 43.70546 2 ILE B C 1
ATOM 1371 O O . ILE B 1 3 ? -1.72300 6.00900 6.23000 1.000 45.68711 2 ILE B O 1
ATOM 1376 N N . ILE B 1 4 ? 0.11200 5.03500 5.36900 1.000 45.15459 3 ILE B N 1
ATOM 1377 C CA . ILE B 1 4 ? 0.32200 4.13900 6.50100 1.000 45.52139 3 ILE B CA 1
ATOM 1378 C C . ILE B 1 4 ? 1.32300 4.79700 7.44000 1.000 41.40688 3 ILE B C 1
ATOM 1379 O O . ILE B 1 4 ? 2.47900 5.02600 7.06900 1.000 43.03104 3 ILE B O 1
ATOM 1384 N N . SER B 1 5 ? 0.88100 5.10400 8.65600 1.000 52.99705 4 SER B N 1
ATOM 1385 C CA . SER B 1 5 ? 1.67200 5.86600 9.60900 1.000 43.27480 4 SER B CA 1
ATOM 1386 C C . SER B 1 5 ? 1.85600 5.08100 10.89900 1.000 37.87277 4 SER B C 1
ATOM 1387 O O . SER B 1 5 ? 0.91800 4.44700 11.39400 1.000 37.73714 4 SER B O 1
ATOM 1390 N N . LEU B 1 6 ? 3.07100 5.12800 11.43700 1.000 47.10170 5 LEU B N 1
ATOM 1391 C CA . LEU B 1 6 ? 3.38100 4.59700 12.75600 1.000 42.23076 5 LEU B CA 1
ATOM 1392 C C . LEU B 1 6 ? 3.67100 5.76000 13.69300 1.000 32.19520 5 LEU B C 1
ATOM 1393 O O . LEU B 1 6 ? 4.49300 6.62500 13.37600 1.000 36.48679 5 LEU B O 1
ATOM 1398 N N . ILE B 1 7 ? 2.99400 5.78300 14.83700 1.000 25.83722 6 ILE B N 1
ATOM 1399 C CA . ILE B 1 7 ? 3.16200 6.83500 15.83100 1.000 36.87901 6 ILE B CA 1
ATOM 1400 C C . ILE B 1 7 ? 3.62700 6.19400 17.13000 1.000 46.02338 6 ILE B C 1
ATOM 1401 O O . ILE B 1 7 ? 3.00800 5.24000 17.61500 1.000 28.13284 6 ILE B O 1
ATOM 1406 N N . ALA B 1 8 ? 4.72000 6.71100 17.68500 1.000 46.05831 7 ALA B N 1
ATOM 1407 C CA . ALA B 1 8 ? 5.29500 6.15200 18.89900 1.000 51.80456 7 ALA B CA 1
ATOM 1408 C C . ALA B 1 8 ? 6.02700 7.24500 19.66300 1.000 45.68735 7 ALA B C 1
ATOM 1409 O O . ALA B 1 8 ? 6.23400 8.35400 19.16500 1.000 50.78779 7 ALA B O 1
ATOM 1411 N N . ALA B 1 9 ? 6.41300 6.91300 20.89100 1.000 52.13706 8 ALA B N 1
ATOM 1412 C CA . ALA B 1 9 ? 7.27500 7.74900 21.71200 1.000 54.52143 8 ALA B CA 1
ATOM 1413 C C . ALA B 1 9 ? 8.53600 6.96100 22.02700 1.000 44.61244 8 ALA B C 1
ATOM 1414 O O . ALA B 1 9 ? 8.45900 5.78100 22.38700 1.000 41.86664 8 ALA B O 1
ATOM 1416 N N . LEU B 1 10 ? 9.69100 7.60400 21.88100 1.000 36.33970 9 LEU B N 1
ATOM 1417 C CA . LEU B 1 10 ? 10.95900 6.91300 22.05400 1.000 46.78990 9 LEU B CA 1
ATOM 1418 C C . LEU B 1 10 ? 11.99700 7.88500 22.59100 1.000 41.06260 9 LEU B C 1
ATOM 1419 O O . LEU B 1 10 ? 11.87900 9.10300 22.43600 1.000 37.12026 9 LEU B O 1
ATOM 1424 N N . THR B 1 11 ? 13.02000 7.32500 23.22900 1.000 34.81270 10 THR B N 1
ATOM 1425 C CA . THR B 1 11 ? 14.12200 8.11400 23.76200 1.000 50.23771 10 THR B CA 1
ATOM 1426 C C . THR B 1 11 ? 15.07800 8.47100 22.62500 1.000 50.91454 10 THR B C 1
ATOM 1427 O O . THR B 1 11 ? 14.80200 8.22800 21.44700 1.000 37.63285 10 THR B O 1
ATOM 1431 N N . GLU B 1 12 ? 16.22600 9.05400 22.96800 1.000 60.97474 11 GLU B N 1
ATOM 1432 C CA . GLU B 1 12 ? 17.23000 9.35200 21.95500 1.000 55.67703 11 GLU B CA 1
ATOM 1433 C C . GLU B 1 12 ? 17.99500 8.11200 21.51400 1.000 51.54716 11 GLU B C 1
ATOM 1434 O O . GLU B 1 12 ? 18.52000 8.09000 20.39600 1.000 53.18407 11 GLU B O 1
ATOM 1440 N N . ASN B 1 13 ? 18.06800 7.08300 22.36000 1.000 50.16517 12 ASN B N 1
ATOM 1441 C CA . ASN B 1 13 ? 18.64700 5.80000 21.98600 1.000 46.23183 12 ASN B CA 1
ATOM 1442 C C . ASN B 1 13 ? 17.58400 4.79300 21.55900 1.000 45.10347 12 ASN B C 1
ATOM 1443 O O . ASN B 1 13 ? 17.83000 3.58200 21.60500 1.000 49.69839 12 ASN B O 1
ATOM 1448 N N . ARG B 1 14 ? 16.40200 5.27600 21.16700 1.000 45.44059 13 ARG B N 1
ATOM 1449 C CA . ARG B 1 14 ? 15.35500 4.47300 20.53500 1.000 41.65003 13 ARG B CA 1
ATOM 1450 C C . ARG B 1 14 ? 14.74800 3.43800 21.47900 1.000 43.95775 13 ARG B C 1
ATOM 1451 O O . ARG B 1 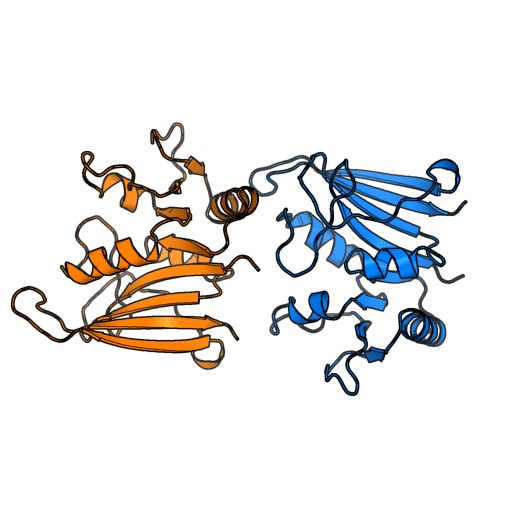14 ? 14.37200 2.34900 21.04600 1.000 40.58320 13 ARG B O 1
ATOM 1459 N N . VAL B 1 15 ? 14.62200 3.76100 22.76200 1.000 40.97711 14 VAL B N 1
ATOM 1460 C CA . VAL B 1 15 ? 14.01000 2.85500 23.72900 1.000 52.71462 14 VAL B CA 1
ATOM 1461 C C . VAL B 1 15 ? 12.50800 3.10200 23.75000 1.000 65.22807 14 VAL B C 1
ATOM 1462 O O . VAL B 1 15 ? 12.05900 4.25200 23.80500 1.000 56.32460 14 VAL B O 1
ATOM 1466 N N . ILE B 1 16 ? 11.72700 2.02300 23.70000 1.000 61.42684 15 ILE B N 1
ATOM 1467 C CA . ILE B 1 16 ? 10.27200 2.12600 23.76400 1.000 63.91874 15 ILE B CA 1
ATOM 1468 C C . ILE B 1 16 ? 9.74600 1.26200 24.90300 1.000 68.51942 15 ILE B C 1
ATOM 1469 O O . ILE B 1 16 ? 10.52500 0.66500 25.65500 1.000 69.20320 15 ILE B O 1
ATOM 1474 N N . GLY B 1 17 ? 8.41900 1.19400 25.03800 1.000 69.67325 16 GLY B N 1
ATOM 1475 C CA . GLY B 1 17 ? 7.78800 0.43900 26.09900 1.000 69.07292 16 GLY B CA 1
ATOM 1476 C C . GLY B 1 17 ? 6.83900 -0.61300 25.54700 1.000 59.17952 16 GLY B C 1
ATOM 1477 O O . GLY B 1 17 ? 6.60300 -0.69800 24.33800 1.000 58.97212 16 GLY B O 1
ATOM 1478 N N . LYS B 1 18 ? 6.30200 -1.41400 26.47100 1.000 69.84472 17 LYS B N 1
ATOM 1479 C CA . LYS B 1 18 ? 5.45200 -2.55000 26.12200 1.000 69.24552 17 LYS B CA 1
ATOM 1480 C C . LYS B 1 18 ? 4.02200 -2.34000 26.60600 1.000 67.77005 17 LYS B C 1
ATOM 1481 O O . LYS B 1 18 ? 3.11700 -2.15500 25.78800 1.000 56.73572 17 LYS B O 1
ATOM 1487 N N . SER B 1 19 ? 3.78500 -2.37000 27.91900 1.000 59.30377 18 SER B N 1
ATOM 1488 C CA . SER B 1 19 ? 2.42500 -2.43300 28.44200 1.000 43.77940 18 SER B CA 1
ATOM 1489 C C . SER B 1 19 ? 1.81100 -1.05800 28.68200 1.000 64.10725 18 SER B C 1
ATOM 1490 O O . SER B 1 19 ? 2.06600 -0.11300 27.92900 1.000 75.82587 18 SER B O 1
ATOM 1493 N N . ASN B 1 20 ? 1.00200 -0.94700 29.74100 1.000 50.66863 19 ASN B N 1
ATOM 1494 C CA . ASN B 1 20 ? 0.15200 0.22600 29.92800 1.000 58.54661 19 ASN B CA 1
ATOM 1495 C C . ASN B 1 20 ? 0.97200 1.47100 30.24500 1.000 62.84105 19 ASN B C 1
ATOM 1496 O O . ASN B 1 20 ? 0.91500 2.47000 29.51500 1.000 53.55156 19 ASN B O 1
ATOM 1501 N N . ASP B 1 21 ? 1.73600 1.43800 31.33700 1.000 58.01322 20 ASP B N 1
ATOM 1502 C CA . ASP B 1 21 ? 2.53300 2.58900 31.76300 1.000 51.55138 20 ASP B CA 1
ATOM 1503 C C . ASP B 1 21 ? 3.98700 2.33700 31.37200 1.000 76.78268 20 ASP B C 1
ATOM 1504 O O . ASP B 1 21 ? 4.74800 1.69700 32.09500 1.000 68.36363 20 ASP B O 1
ATOM 1509 N N . LEU B 1 22 ? 4.36100 2.85100 30.20800 1.000 76.45078 21 LEU B N 1
ATOM 1510 C CA . LEU B 1 22 ? 5.70600 2.72100 29.65200 1.000 58.18318 21 LEU B CA 1
ATOM 1511 C C . LEU B 1 22 ? 6.63100 3.70500 30.37900 1.000 62.27700 21 LEU B C 1
ATOM 1512 O O . LEU B 1 22 ? 6.17800 4.51600 31.19400 1.000 74.90235 21 LEU B O 1
ATOM 1517 N N . PRO B 1 23 ? 7.97700 3.66900 30.11900 1.000 56.97381 22 PRO B N 1
ATOM 1518 C CA . PRO B 1 23 ? 8.90200 4.30300 31.07500 1.000 60.17820 22 PRO B CA 1
ATOM 1519 C C . PRO B 1 23 ? 8.88500 5.82600 31.08500 1.000 54.73522 22 PRO B C 1
ATOM 1520 O O . PRO B 1 23 ? 9.91800 6.45100 31.34600 1.000 49.63249 22 PRO B O 1
ATOM 1524 N N . TRP B 1 24 ? 7.73100 6.43600 30.82100 1.000 59.88084 23 TRP B N 1
ATOM 1525 C CA . TRP B 1 24 ? 7.60000 7.88400 30.90100 1.000 48.98364 23 TRP B CA 1
ATOM 1526 C C . TRP B 1 24 ? 6.12300 8.24200 30.94800 1.000 43.66612 23 TRP B C 1
ATOM 1527 O O . TRP B 1 24 ? 5.28000 7.52800 30.39800 1.000 58.13750 23 TRP B O 1
ATOM 1538 N N . HIS B 1 25 ? 5.82300 9.35500 31.61200 1.000 32.40301 24 HIS B N 1
ATOM 1539 C CA . HIS B 1 25 ? 4.46600 9.88600 31.69600 1.000 53.26435 24 HIS B CA 1
ATOM 1540 C C . HIS B 1 25 ? 4.46600 11.29000 31.11000 1.000 58.73234 24 HIS B C 1
ATOM 1541 O O . HIS B 1 25 ? 4.95300 12.23400 31.74300 1.000 67.82439 24 HIS B O 1
ATOM 1548 N N . LEU B 1 26 ? 3.92900 11.42500 29.90000 1.000 47.65797 25 LEU B N 1
ATOM 1549 C CA . LEU B 1 26 ? 3.83200 12.71100 29.21400 1.000 46.87952 25 LEU B CA 1
ATOM 1550 C C . LEU B 1 26 ? 2.37300 12.94300 28.84600 1.000 53.70006 25 LEU B C 1
ATOM 1551 O O . LEU B 1 26 ? 1.88100 12.37100 27.85700 1.000 47.99526 25 LEU B O 1
ATOM 1556 N N . PRO B 1 27 ? 1.64600 13.75800 29.61700 1.000 57.40421 26 PRO B N 1
ATOM 1557 C CA . PRO B 1 27 ? 0.21500 13.95400 29.32400 1.000 58.69724 26 PRO B CA 1
ATOM 1558 C C . PRO B 1 27 ? -0.04600 14.56400 27.95800 1.000 58.64402 26 PRO B C 1
ATOM 1559 O O . PRO B 1 27 ? -0.98200 14.14200 27.26700 1.000 58.46437 26 PRO B O 1
ATOM 1563 N N . ASP B 1 28 ? 0.75400 15.54800 27.54700 1.000 48.95207 27 ASP B N 1
ATOM 1564 C CA . ASP B 1 28 ? 0.55600 16.16900 26.24300 1.000 42.89932 27 ASP B CA 1
ATOM 1565 C C . ASP B 1 28 ? 0.96500 15.26200 25.09000 1.000 41.50357 27 ASP B C 1
ATOM 1566 O O . ASP B 1 28 ? 0.60000 15.54800 23.94400 1.000 43.12567 27 ASP B O 1
ATOM 1571 N N . ASP B 1 29 ? 1.71200 14.18800 25.35700 1.000 49.61267 28 ASP B N 1
ATOM 1572 C CA . ASP B 1 29 ? 2.00300 13.21800 24.30700 1.000 43.74124 28 ASP B CA 1
ATOM 1573 C C . ASP B 1 29 ? 0.76600 12.39600 23.96700 1.000 46.19101 28 ASP B C 1
ATOM 1574 O O . ASP B 1 29 ? 0.47400 12.16000 22.78800 1.000 39.15119 28 ASP B O 1
ATOM 1579 N N . MET B 1 30 ? 0.02900 11.95000 24.98700 1.000 50.95392 29 MET B N 1
ATOM 1580 C CA . MET B 1 30 ? -1.25200 11.29500 24.74200 1.000 49.15504 29 MET B CA 1
ATOM 1581 C C . MET B 1 30 ? -2.24400 12.26600 24.11800 1.000 52.24477 29 MET B C 1
ATOM 1582 O O . MET B 1 30 ? -2.99500 11.90000 23.20600 1.000 50.69971 29 MET B O 1
ATOM 1587 N N . LYS B 1 31 ? -2.25300 13.51600 24.58900 1.000 35.47452 30 LYS B N 1
ATOM 1588 C CA . LYS B 1 31 ? -3.10300 14.53500 23.98200 1.000 44.78528 30 LYS B CA 1
ATOM 1589 C C . LYS B 1 31 ? -2.73600 14.75200 22.51900 1.000 52.26627 30 LYS B C 1
ATOM 1590 O O . LYS B 1 31 ? -3.61600 14.93800 21.67000 1.000 45.85198 30 LYS B O 1
ATOM 1596 N N . TYR B 1 32 ? -1.43800 14.72500 22.20600 1.000 54.00460 31 TYR B N 1
ATOM 1597 C CA . TYR B 1 32 ? -1.00700 14.81200 20.81400 1.000 47.93110 31 TYR B CA 1
ATOM 1598 C C . TYR B 1 32 ? -1.46200 13.59000 20.02600 1.000 44.13252 31 TYR B C 1
ATOM 1599 O O . TYR B 1 32 ? -1.86600 13.70500 18.86300 1.000 47.61760 31 TYR B O 1
ATOM 1608 N N . PHE B 1 33 ? -1.40200 12.40900 20.64500 1.000 40.48621 32 PHE B N 1
ATOM 1609 C CA . PHE B 1 33 ? -1.86300 11.19500 19.98000 1.000 38.16745 32 PHE B CA 1
ATOM 1610 C C . PHE B 1 33 ? -3.37000 11.21600 19.75900 1.000 48.08766 32 PHE B C 1
ATOM 1611 O O . PHE B 1 33 ? -3.86300 10.61100 18.80000 1.000 36.09405 32 PHE B O 1
ATOM 1619 N N . MET B 1 34 ? -4.11500 11.91100 20.62200 1.000 40.91629 33 MET B N 1
ATOM 1620 C CA . MET B 1 34 ? -5.55900 12.01000 20.44600 1.000 43.74339 33 MET B CA 1
ATOM 1621 C C . MET B 1 34 ? -5.92200 12.97200 19.32100 1.000 50.64764 33 MET B C 1
ATOM 1622 O O . MET B 1 34 ? -6.86900 12.72100 18.56800 1.000 42.49459 33 MET B O 1
ATOM 1627 N N . GLN B 1 35 ? -5.18300 14.07600 19.19300 1.000 48.45745 34 GLN B N 1
ATOM 1628 C CA . GLN B 1 35 ? -5.45300 15.02400 18.11800 1.000 41.88638 34 GLN B CA 1
ATOM 1629 C C . GLN B 1 35 ? -5.02200 14.47600 16.76400 1.000 50.81259 34 GLN B C 1
ATOM 1630 O O . GLN B 1 35 ? -5.64900 14.78400 15.74400 1.000 31.32095 34 GLN B O 1
ATOM 1636 N N . THR B 1 36 ? -3.96500 13.66300 16.73500 1.000 41.29211 35 THR B N 1
ATOM 1637 C CA . THR B 1 36 ? -3.43900 13.16200 15.47100 1.000 33.02928 35 THR B CA 1
ATOM 1638 C C . THR B 1 36 ? -4.30100 12.03800 14.90600 1.000 36.86229 35 THR B C 1
ATOM 1639 O O . THR B 1 36 ? -4.53600 11.98200 13.69300 1.000 37.42637 35 THR B O 1
ATOM 1643 N N . THR B 1 37 ? -4.78400 11.14100 15.76300 1.000 30.24283 36 THR B N 1
ATOM 1644 C CA . THR B 1 37 ? -5.55600 9.98400 15.33200 1.000 31.74485 36 THR B CA 1
ATOM 1645 C C . THR B 1 37 ? -7.05700 10.24600 15.30100 1.000 36.80687 36 THR B C 1
ATOM 1646 O O . THR B 1 37 ? -7.83300 9.30300 15.11300 1.000 31.81650 36 THR B O 1
ATOM 1650 N N . LEU B 1 38 ? -7.48400 11.49500 15.47800 1.000 37.55119 37 LEU B N 1
ATOM 1651 C CA . LEU B 1 38 ? -8.90700 11.80900 15.50500 1.000 46.27976 37 LEU B CA 1
ATOM 1652 C C . LEU B 1 38 ? -9.49900 11.66900 14.10700 1.000 45.48523 37 LEU B C 1
ATOM 1653 O O . LEU B 1 38 ? -9.09500 12.37800 13.17900 1.000 48.42437 37 LEU B O 1
ATOM 1658 N N . GLY B 1 39 ? -10.45600 10.75500 13.95700 1.000 50.69067 38 GLY B N 1
ATOM 1659 C CA . GLY B 1 39 ? -11.13100 10.54600 12.69500 1.000 50.00649 38 GLY B CA 1
ATOM 1660 C C . GLY B 1 39 ? -10.49500 9.52600 11.77600 1.000 52.36006 38 GLY B C 1
ATOM 1661 O O . GLY B 1 39 ? -11.01000 9.30800 10.67200 1.000 49.24211 38 GLY B O 1
ATOM 1662 N N . HIS B 1 40 ? -9.40000 8.89700 12.18800 1.000 39.24517 39 HIS B N 1
ATOM 1663 C CA . HIS B 1 40 ? -8.69400 7.92300 11.37000 1.000 38.99826 39 HIS B CA 1
ATOM 1664 C C . HIS B 1 40 ? -8.82400 6.53000 11.97200 1.000 37.23791 39 HIS B C 1
ATOM 1665 O O . HIS B 1 40 ? -9.31900 6.34500 13.08700 1.000 40.43039 39 HIS B O 1
ATOM 1672 N N . HIS B 1 41 ? -8.37000 5.54100 11.20600 1.000 43.10426 40 HIS B N 1
ATOM 1673 C CA . HIS B 1 41 ? -8.29200 4.17400 11.69800 1.000 40.71734 40 HIS B CA 1
ATOM 1674 C C . HIS B 1 41 ? -7.03000 4.00900 12.53300 1.000 37.22132 40 HIS B C 1
ATOM 1675 O O . HIS B 1 41 ? -5.93400 4.37600 12.09700 1.000 48.29302 40 HIS B O 1
ATOM 1682 N N . VAL B 1 42 ? -7.18400 3.46400 13.73400 1.000 46.23818 41 VAL B N 1
ATOM 1683 C CA . VAL B 1 42 ? -6.07600 3.27100 14.66100 1.000 57.59790 41 VAL B CA 1
ATOM 1684 C C . VAL B 1 42 ? -5.94200 1.77400 14.89100 1.000 57.74078 41 VAL B C 1
ATOM 1685 O O . VAL B 1 42 ? -6.73600 1.17600 15.62900 1.000 60.31321 41 VAL B O 1
ATOM 1689 N N . ILE B 1 43 ? -4.94600 1.15900 14.26500 1.000 44.56799 42 ILE B N 1
ATOM 1690 C CA . ILE B 1 43 ? -4.63400 -0.23400 14.55000 1.000 40.09462 42 ILE B CA 1
ATOM 1691 C C . ILE B 1 43 ? -3.81700 -0.29600 15.83200 1.000 58.25607 42 ILE B C 1
ATOM 1692 O O . ILE B 1 43 ? -2.90200 0.50900 16.04500 1.000 48.76599 42 ILE B O 1
ATOM 1697 N N . MET B 1 44 ? -4.14400 -1.25500 16.69300 1.000 56.73945 43 MET B N 1
ATOM 1698 C CA . MET B 1 44 ? -3.57300 -1.31100 18.02700 1.000 43.73077 43 MET B CA 1
ATOM 1699 C C . MET B 1 44 ? -3.21700 -2.74800 18.37600 1.000 46.09573 43 MET B C 1
ATOM 1700 O O . MET B 1 44 ? -3.89200 -3.69100 17.95500 1.000 41.94736 43 MET B O 1
ATOM 1705 N N . GLY B 1 45 ? -2.13900 -2.90700 19.14000 1.000 56.24168 44 GLY B N 1
ATOM 1706 C CA . GLY B 1 45 ? -1.80600 -4.21000 19.66900 1.000 47.60883 44 GLY B CA 1
ATOM 1707 C C . GLY B 1 45 ? -2.78700 -4.64900 20.73600 1.000 49.21257 44 GLY B C 1
ATOM 1708 O O . GLY B 1 45 ? -3.52000 -3.84900 21.31800 1.000 40.51459 44 GLY B O 1
ATOM 1709 N N . ARG B 1 46 ? -2.80700 -5.95800 20.99300 1.000 55.36541 45 ARG B N 1
ATOM 1710 C CA . ARG B 1 46 ? -3.70100 -6.48600 22.02100 1.000 46.21057 45 ARG B CA 1
ATOM 1711 C C . ARG B 1 46 ? -3.35700 -5.91900 23.39200 1.000 48.42397 45 ARG B C 1
ATOM 1712 O O . ARG B 1 46 ? -4.24200 -5.48600 24.13900 1.000 49.67810 45 ARG B O 1
ATOM 1720 N N . LYS B 1 47 ? -2.06800 -5.90600 23.73900 1.000 50.48068 46 LYS B N 1
ATOM 1721 C CA . LYS B 1 47 ? -1.65400 -5.35700 25.02500 1.000 45.60413 46 LYS B CA 1
ATOM 1722 C C . LYS B 1 47 ? -1.97900 -3.87400 25.14700 1.000 46.34141 46 LYS B C 1
ATOM 1723 O O . LYS B 1 47 ? -2.11700 -3.37200 26.26700 1.000 38.75686 46 LYS B O 1
ATOM 1729 N N . ASN B 1 48 ? -2.10900 -3.16600 24.02300 1.000 39.32087 47 ASN B N 1
ATOM 1730 C CA . ASN B 1 48 ? -2.48400 -1.75800 24.06800 1.000 42.40698 47 ASN B CA 1
ATOM 1731 C C . ASN B 1 48 ? -3.96400 -1.57000 24.37200 1.000 52.77755 47 ASN B C 1
ATOM 1732 O O . ASN B 1 48 ? -4.34000 -0.57400 25.00200 1.000 45.38386 47 ASN B O 1
ATOM 1737 N N . TYR B 1 49 ? -4.81200 -2.50700 23.94200 1.000 45.34736 48 TYR B N 1
ATOM 1738 C CA . TYR B 1 49 ? -6.24900 -2.35700 24.14900 1.000 46.50924 48 TYR B CA 1
ATOM 1739 C C . TYR B 1 49 ? -6.63000 -2.63100 25.59900 1.000 42.48789 48 TYR B C 1
ATOM 1740 O O . TYR B 1 49 ? -7.34500 -1.84000 26.22300 1.000 50.41584 48 TYR B O 1
ATOM 1749 N N . GLU B 1 50 ? -6.15400 -3.74600 26.15500 1.000 42.78640 49 GLU B N 1
ATOM 1750 C CA . GLU B 1 50 ? -6.40700 -4.05400 27.55700 1.000 45.12988 49 GLU B CA 1
ATOM 1751 C C . GLU B 1 50 ? -5.74700 -3.06100 28.50500 1.000 46.72139 49 GLU B C 1
ATOM 1752 O O . GLU B 1 50 ? -6.04500 -3.08300 29.70400 1.000 40.14672 49 GLU B O 1
ATOM 1758 N N . SER B 1 51 ? -4.86800 -2.19400 27.99900 1.000 50.46073 50 SER B N 1
ATOM 1759 C CA . SER B 1 51 ? -4.25900 -1.16200 28.82900 1.000 37.21249 50 SER B CA 1
ATOM 1760 C C . SER B 1 51 ? -5.18200 0.03200 29.02800 1.000 46.76568 50 SER B C 1
ATOM 1761 O O . SER B 1 51 ? -5.13400 0.67800 30.08100 1.000 40.87522 50 SER B O 1
ATOM 1764 N N . ILE B 1 52 ? -6.01500 0.34000 28.04200 1.000 50.66365 51 ILE B N 1
ATOM 1765 C CA . ILE B 1 52 ? -6.91800 1.49300 28.14400 1.000 51.43762 51 ILE B CA 1
ATOM 1766 C C . ILE B 1 52 ? -7.97700 1.20900 29.20200 1.000 58.04115 51 ILE B C 1
ATOM 1767 O O . ILE B 1 52 ? -8.51900 0.08900 29.24300 1.000 67.52832 51 ILE B O 1
ATOM 1772 N N . PRO B 1 53 ? -8.29300 2.16300 30.07700 1.000 72.86678 52 PRO B N 1
ATOM 1773 C CA . PRO B 1 53 ? -9.39300 1.95200 31.02500 1.000 68.98732 52 PRO B CA 1
ATOM 1774 C C . PRO B 1 53 ? -10.70400 1.71700 30.28900 1.000 70.33795 52 PRO B C 1
ATOM 1775 O O . PRO B 1 53 ? -10.97200 2.32100 29.24800 1.000 71.92021 52 PRO B O 1
ATOM 1779 N N . ALA B 1 54 ? -11.52200 0.81700 30.84200 1.000 65.33184 53 ALA B N 1
ATOM 1780 C CA . ALA B 1 54 ? -12.78300 0.45600 30.20400 1.000 66.17209 53 ALA B CA 1
ATOM 1781 C C . ALA B 1 54 ? -13.72200 1.64600 30.05600 1.000 63.12285 53 ALA B C 1
ATOM 1782 O O . ALA B 1 54 ? -14.60900 1.61600 29.19600 1.000 48.82996 53 ALA B O 1
ATOM 1784 N N . LYS B 1 55 ? -13.54500 2.69100 30.86800 1.000 52.61820 54 LYS B N 1
ATOM 1785 C CA . LYS B 1 55 ? -14.38600 3.87800 30.74600 1.000 58.08333 54 LYS B CA 1
ATOM 1786 C C . LYS B 1 55 ? -14.19900 4.54300 29.38700 1.000 52.23487 54 LYS B C 1
ATOM 1787 O O . LYS B 1 55 ? -15.17300 4.81800 28.67600 1.000 46.05323 54 LYS B O 1
ATOM 1793 N N . PHE B 1 56 ? -12.94700 4.80900 29.00800 1.000 50.61250 55 PHE B N 1
ATOM 1794 C CA . PHE B 1 56 ? -12.62000 5.38600 27.71000 1.000 47.80351 55 PHE B CA 1
ATOM 1795 C C . PHE B 1 56 ? -12.31800 4.32500 26.65800 1.000 54.32212 55 PHE B C 1
ATOM 1796 O O . PHE B 1 56 ? -11.50400 4.56400 25.75700 1.000 53.98107 55 PHE B O 1
ATOM 1804 N N . ARG B 1 57 ? -12.95200 3.15800 26.74900 1.000 58.40883 56 ARG B N 1
ATOM 1805 C CA . ARG B 1 57 ? -12.67900 2.04600 25.85700 1.000 57.39315 56 ARG B CA 1
ATOM 1806 C C . ARG B 1 57 ? -13.95100 1.63200 25.13000 1.000 61.67448 56 ARG B C 1
ATOM 1807 O O . ARG B 1 57 ? -14.97300 1.36900 25.78000 1.000 61.35514 56 ARG B O 1
ATOM 1815 N N . PRO B 1 58 ? -13.93800 1.56200 23.79300 1.000 54.46171 57 PRO B N 1
ATOM 1816 C CA . PRO B 1 58 ? -12.82400 1.88100 22.88900 1.000 44.53593 57 PRO B CA 1
ATOM 1817 C C . PRO B 1 58 ? -12.64400 3.38400 22.72800 1.000 50.58493 57 PRO B C 1
ATOM 1818 O O . PRO B 1 58 ? -13.34700 4.16800 23.35800 1.000 54.22123 57 PRO B O 1
ATOM 1822 N N . LEU B 1 59 ? -11.70800 3.81700 21.88700 1.000 40.40708 58 LEU B N 1
ATOM 1823 C CA . LEU B 1 59 ? -11.43700 5.24100 21.74600 1.000 50.05416 58 LEU B CA 1
ATOM 1824 C C . LEU B 1 59 ? -12.55300 5.92100 20.96400 1.000 58.90480 58 LEU B C 1
ATOM 1825 O O . LEU B 1 59 ? -12.98900 5.42400 19.92100 1.000 55.46833 58 LEU B O 1
ATOM 1830 N N . ALA B 1 60 ? -13.01000 7.06100 21.47200 1.000 70.60105 59 ALA B N 1
ATOM 1831 C CA . ALA B 1 60 ? -14.12100 7.77100 20.85900 1.000 65.72056 59 ALA B CA 1
ATOM 1832 C C . ALA B 1 60 ? -13.71100 8.38100 19.52300 1.000 64.29587 59 ALA B C 1
ATOM 1833 O O . ALA B 1 60 ? -12.57400 8.82600 19.33800 1.000 62.18611 59 ALA B O 1
ATOM 1835 N N . ASN B 1 61 ? -14.66400 8.39700 18.58800 1.000 46.64461 60 ASN B N 1
ATOM 1836 C CA . ASN B 1 61 ? -14.46700 8.97200 17.25500 1.000 48.54109 60 ASN B CA 1
ATOM 1837 C C . ASN B 1 61 ? -13.27300 8.33700 16.54600 1.000 54.95846 60 ASN B C 1
ATOM 1838 O O . ASN B 1 61 ? -12.46400 9.02000 15.91600 1.000 46.35973 60 ASN B O 1
ATOM 1843 N N . ARG B 1 62 ? -13.16400 7.01400 16.65000 1.000 49.97463 61 ARG B N 1
ATOM 1844 C CA . ARG B 1 62 ? -12.06500 6.28200 16.03800 1.000 45.32161 61 ARG B CA 1
ATOM 1845 C C . ARG B 1 62 ? -12.53200 4.87700 15.69100 1.000 30.01510 61 ARG B C 1
ATOM 1846 O O . ARG B 1 62 ? -13.40400 4.31400 16.35700 1.000 44.80375 61 ARG B O 1
ATOM 1854 N N . THR B 1 63 ? -11.94000 4.31800 14.63800 1.000 27.05005 62 THR B N 1
ATOM 1855 C CA . THR B 1 63 ? -12.18300 2.93400 14.23700 1.000 47.28174 62 THR B CA 1
ATOM 1856 C C . THR B 1 63 ? -11.08400 2.08400 14.86500 1.000 35.97907 62 THR B C 1
ATOM 1857 O O . THR B 1 63 ? -9.94500 2.07200 14.39300 1.000 45.48447 62 THR B O 1
ATOM 1861 N N . ASN B 1 64 ? -11.43000 1.37600 15.93700 1.000 51.06519 63 ASN B N 1
ATOM 1862 C CA . ASN B 1 64 ? -10.45700 0.63800 16.73500 1.000 38.27131 63 ASN B CA 1
ATOM 1863 C C . ASN B 1 64 ? -10.24600 -0.74300 16.12500 1.000 45.91736 63 ASN B C 1
ATOM 1864 O O . ASN B 1 64 ? -11.15100 -1.58400 16.14200 1.000 50.04455 63 ASN B O 1
ATOM 1869 N N . ILE B 1 65 ? -9.05300 -0.97400 15.58500 1.000 55.00353 64 ILE B N 1
ATOM 1870 C CA . ILE B 1 65 ? -8.64700 -2.27300 15.06400 1.000 48.31545 64 ILE B CA 1
ATOM 1871 C C . ILE B 1 65 ? -7.56600 -2.82500 15.98000 1.000 41.89178 64 ILE B C 1
ATOM 1872 O O . ILE B 1 65 ? -6.58400 -2.13500 16.27700 1.000 44.60465 64 ILE B O 1
ATOM 1877 N N . VAL B 1 66 ? -7.74800 -4.06200 16.43400 1.000 47.79096 65 VAL B N 1
ATOM 1878 C CA . VAL B 1 66 ? -6.81700 -4.71000 17.35000 1.000 47.37876 65 VAL B CA 1
ATOM 1879 C C . VAL B 1 66 ? -6.27100 -5.96500 16.68400 1.000 45.92020 65 VAL B C 1
ATOM 1880 O O . VAL B 1 66 ? -7.03700 -6.78600 16.16700 1.000 54.33283 65 VAL B O 1
ATOM 1884 N N . VAL B 1 67 ? -4.94600 -6.10200 16.68400 1.000 59.20343 66 VAL B N 1
ATOM 1885 C CA . VAL B 1 67 ? -4.26800 -7.28300 16.16200 1.000 51.46643 66 VAL B CA 1
ATOM 1886 C C . VAL B 1 67 ? -3.97900 -8.22600 17.31800 1.000 56.92375 66 VAL B C 1
ATOM 1887 O O . VAL B 1 67 ? -3.43200 -7.81100 18.34800 1.000 61.05735 66 VAL B O 1
ATOM 1891 N N . THR B 1 68 ? -4.34000 -9.49500 17.14700 1.000 61.19859 67 THR B N 1
ATOM 1892 C CA . THR B 1 68 ? -4.08700 -10.49700 18.16900 1.000 62.39672 67 THR B CA 1
ATOM 1893 C C . THR B 1 68 ? -4.15400 -11.87900 17.54000 1.000 63.37349 67 THR B C 1
ATOM 1894 O O . THR B 1 68 ? -4.90400 -12.11000 16.58800 1.000 58.90958 67 THR B O 1
ATOM 1898 N N . ARG B 1 69 ? -3.34900 -12.79000 18.07900 1.000 62.65381 68 ARG B N 1
ATOM 1899 C CA . ARG B 1 69 ? -3.41300 -14.19700 17.72100 1.000 61.76268 68 ARG B CA 1
ATOM 1900 C C . ARG B 1 69 ? -4.34000 -14.98100 18.63900 1.000 61.89348 68 ARG B C 1
ATOM 1901 O O . ARG B 1 69 ? -4.38900 -16.21000 18.55100 1.000 68.52950 68 ARG B O 1
ATOM 1909 N N . GLN B 1 70 ? -5.07200 -14.29800 19.51400 1.000 62.01686 69 GLN B N 1
ATOM 1910 C CA . GLN B 1 70 ? -5.97800 -14.96400 20.43800 1.000 62.30658 69 GLN B CA 1
ATOM 1911 C C . GLN B 1 70 ? -7.23400 -15.43400 19.71700 1.000 56.20937 69 GLN B C 1
ATOM 1912 O O . GLN B 1 70 ? -7.77000 -14.73900 18.85000 1.000 68.92740 69 GLN B O 1
ATOM 1918 N N . GLU B 1 71 ? -7.70200 -16.62100 20.08500 1.000 90.36055 70 GLU B N 1
ATOM 1919 C CA . GLU B 1 71 ? -8.90400 -17.20500 19.51000 1.000 94.31249 70 GLU B CA 1
ATOM 1920 C C . GLU B 1 71 ? -10.09600 -16.88500 20.40100 1.000 94.55571 70 GLU B C 1
ATOM 1921 O O . GLU B 1 71 ? -10.00900 -16.98300 21.62900 1.000 95.36896 70 GLU B O 1
ATOM 1927 N N . GLU B 1 72 ? -11.20900 -16.50300 19.77000 1.000 79.19934 71 GLU B N 1
ATOM 1928 C CA . GLU B 1 72 ? -12.38800 -15.99800 20.47900 1.000 83.79317 71 GLU B CA 1
ATOM 1929 C C . GLU B 1 72 ? -12.03800 -14.79700 21.35500 1.000 78.45341 71 GLU B C 1
ATOM 1930 O O . GLU B 1 72 ? -12.48700 -14.68800 22.49800 1.000 80.71762 71 GLU B O 1
ATOM 1936 N N . TYR B 1 73 ? -11.23300 -13.88300 20.81700 1.000 79.75310 72 TYR B N 1
ATOM 1937 C CA . TYR B 1 73 ? -10.92000 -12.66000 21.54200 1.000 76.31151 72 TYR B CA 1
ATOM 1938 C C . TYR B 1 73 ? -12.11900 -11.72000 21.51800 1.000 69.41621 72 TYR B C 1
ATOM 1939 O O . TYR B 1 73 ? -12.74200 -11.51800 20.47100 1.000 69.44372 72 TYR B O 1
ATOM 1948 N N . ASP B 1 74 ? -12.44000 -11.14900 22.67600 1.000 73.93819 73 ASP B N 1
ATOM 1949 C CA . ASP B 1 74 ? -13.61100 -10.30000 22.83900 1.000 72.95455 73 ASP B CA 1
ATOM 1950 C C . ASP B 1 74 ? -13.16200 -8.84400 22.84900 1.000 66.93837 73 ASP B C 1
ATOM 1951 O O . ASP B 1 74 ? -12.27300 -8.46800 23.62100 1.000 70.40164 73 ASP B O 1
ATOM 1956 N N . ALA B 1 75 ? -13.77300 -8.03600 21.98300 1.000 58.19838 74 ALA B N 1
ATOM 1957 C CA . ALA B 1 75 ? -13.49800 -6.60600 21.92200 1.000 48.31658 74 ALA B CA 1
ATOM 1958 C C . ALA B 1 75 ? -14.66700 -5.87700 21.27600 1.000 61.76973 74 ALA B C 1
ATOM 1959 O O . ALA B 1 75 ? -14.60200 -5.50800 20.09900 1.000 55.24542 74 ALA B O 1
ATOM 1961 N N . ALA B 1 76 ? -15.74100 -5.67400 22.03600 1.000 67.08608 75 ALA B N 1
ATOM 1962 C CA . ALA B 1 76 ? -16.91600 -4.99900 21.50600 1.000 51.28384 75 ALA B CA 1
ATOM 1963 C C . ALA B 1 76 ? -16.58600 -3.55400 21.14900 1.000 50.76805 75 ALA B C 1
ATOM 1964 O O . ALA B 1 76 ? -15.78700 -2.89100 21.81500 1.000 54.23904 75 ALA B O 1
ATOM 1966 N N . GLY B 1 77 ? -17.21200 -3.06800 20.08000 1.000 53.10231 76 GLY B N 1
ATOM 1967 C CA . GLY B 1 77 ? -16.91400 -1.75200 19.56100 1.000 50.29365 76 GLY B CA 1
ATOM 1968 C C . GLY B 1 77 ? -15.62200 -1.65100 18.78300 1.000 56.78514 76 GLY B C 1
ATOM 1969 O O . GLY B 1 77 ? -15.27000 -0.55100 18.33900 1.000 56.40673 76 GLY B O 1
ATOM 1970 N N . CYS B 1 78 ? -14.90500 -2.75800 18.60300 1.000 51.46029 77 CYS B N 1
ATOM 1971 C CA . CYS B 1 78 ? -13.65000 -2.77500 17.87000 1.000 52.61495 77 CYS B CA 1
ATOM 1972 C C . CYS B 1 78 ? -13.70700 -3.84400 16.78800 1.000 49.87638 77 CYS B C 1
ATOM 1973 O O . CYS B 1 78 ? -14.54700 -4.74800 16.81900 1.000 47.25050 77 CYS B O 1
ATOM 1976 N N . ILE B 1 79 ? -12.79700 -3.72800 15.82600 1.000 56.64707 78 ILE B N 1
ATOM 1977 C CA . ILE B 1 79 ? -12.60800 -4.73400 14.78800 1.000 49.27378 78 ILE B CA 1
ATOM 1978 C C . ILE B 1 79 ? -11.40200 -5.58000 15.16700 1.000 45.58057 78 ILE B C 1
ATOM 1979 O O . ILE B 1 79 ? -10.35300 -5.04500 15.54500 1.000 34.30769 78 ILE B O 1
ATOM 1984 N N . VAL B 1 80 ? -11.54900 -6.89800 15.07300 1.000 39.90461 79 VAL B N 1
ATOM 1985 C CA . VAL B 1 80 ? -10.51400 -7.83900 15.48600 1.000 54.00816 79 VAL B CA 1
ATOM 1986 C C . VAL B 1 80 ? -9.95600 -8.51700 14.24300 1.000 65.43717 79 VAL B C 1
ATOM 1987 O O . VAL B 1 80 ? -10.70600 -9.11400 13.46000 1.000 59.28691 79 VAL B O 1
ATOM 1991 N N . VAL B 1 81 ? -8.63900 -8.42400 14.06300 1.000 66.52734 80 VAL B N 1
ATOM 1992 C CA . VAL B 1 81 ? -7.93400 -9.08100 12.97300 1.000 61.51079 80 VAL B CA 1
ATOM 1993 C C . VAL B 1 81 ? -6.78500 -9.89200 13.56100 1.000 61.49784 80 VAL B C 1
ATOM 1994 O O . VAL B 1 81 ? -6.40300 -9.72400 14.72000 1.000 59.30564 80 VAL B O 1
ATOM 1998 N N . ASN B 1 82 ? -6.23700 -10.78600 12.74000 1.000 49.76619 81 ASN B N 1
ATOM 1999 C CA . ASN B 1 82 ? -5.16200 -11.67200 13.16300 1.000 51.14641 81 ASN B CA 1
ATOM 2000 C C . ASN B 1 82 ? -3.77900 -11.18900 12.74600 1.000 49.27700 81 ASN B C 1
ATOM 2001 O O . ASN B 1 82 ? -2.78200 -11.69100 13.27400 1.000 47.61347 81 ASN B O 1
ATOM 2006 N N . SER B 1 83 ? -3.69100 -10.23100 11.82600 1.000 52.52277 82 SER B N 1
ATOM 2007 C CA . SER B 1 83 ? -2.40100 -9.76600 11.34100 1.000 57.95836 82 SER B CA 1
ATOM 2008 C C . SER B 1 83 ? -2.50700 -8.29700 10.95500 1.000 45.73339 82 SER B C 1
ATOM 2009 O O . SER B 1 83 ? -3.59100 -7.79000 10.65600 1.000 41.91428 82 SER B O 1
ATOM 2012 N N . ILE B 1 84 ? -1.36300 -7.61700 10.96600 1.000 55.18389 83 ILE B N 1
ATOM 2013 C CA . ILE B 1 84 ? -1.29900 -6.19000 10.64700 1.000 54.05165 83 ILE B CA 1
ATOM 2014 C C . ILE B 1 84 ? -1.66300 -5.89900 9.18800 1.000 47.35303 83 ILE B C 1
ATOM 2015 O O . ILE B 1 84 ? -2.21600 -4.82100 8.92400 1.000 55.51899 83 ILE B O 1
ATOM 2020 N N . PRO B 1 85 ? -1.42300 -6.78300 8.20600 1.000 48.47152 84 PRO B N 1
ATOM 2021 C CA . PRO B 1 85 ? -1.95400 -6.48200 6.86700 1.000 56.53581 84 PRO B CA 1
ATOM 2022 C C . PRO B 1 85 ? -3.46500 -6.59300 6.79300 1.000 47.97443 84 PRO B C 1
ATOM 2023 O O . PRO B 1 85 ? -4.09100 -5.84900 6.02800 1.000 40.97408 84 PRO B O 1
ATOM 2027 N N . ALA B 1 86 ? -4.07000 -7.49500 7.56900 1.000 65.73353 85 ALA B N 1
ATOM 2028 C CA . ALA B 1 86 ? -5.52200 -7.63300 7.54900 1.000 65.31083 85 ALA B CA 1
ATOM 2029 C C . ALA B 1 86 ? -6.19600 -6.36700 8.06200 1.000 61.25414 85 ALA B C 1
ATOM 2030 O O . ALA B 1 86 ? -7.21200 -5.92700 7.51300 1.000 65.14185 85 ALA B O 1
ATOM 2032 N N . GLY B 1 87 ? -5.64000 -5.76300 9.11700 1.000 51.18584 86 GLY B N 1
ATOM 2033 C CA . GLY B 1 87 ? -6.12000 -4.47100 9.57600 1.000 44.81472 86 GLY B CA 1
ATOM 2034 C C . GLY B 1 87 ? -5.91300 -3.34900 8.58300 1.000 32.17378 86 GLY B C 1
ATOM 2035 O O . GLY B 1 87 ? -6.65400 -2.35800 8.62200 1.000 40.31737 86 GLY B O 1
ATOM 2036 N N . ILE B 1 88 ? -4.92000 -3.48300 7.70100 1.000 37.51603 87 ILE B N 1
ATOM 2037 C CA . ILE B 1 88 ? -4.71100 -2.48400 6.65600 1.000 41.62432 87 ILE B CA 1
ATOM 2038 C C . ILE B 1 88 ? -5.67100 -2.71200 5.49300 1.000 47.46980 87 ILE B C 1
ATOM 2039 O O . ILE B 1 88 ? -6.16800 -1.75700 4.88000 1.000 29.79800 87 ILE B O 1
ATOM 2044 N N . ASP B 1 89 ? -5.96700 -3.97900 5.19000 1.000 44.55659 88 ASP B N 1
ATOM 2045 C CA . ASP B 1 89 ? -6.91100 -4.29400 4.12300 1.000 40.95971 88 ASP B CA 1
ATOM 2046 C C . ASP B 1 89 ? -8.32300 -3.82900 4.45900 1.000 41.81832 88 ASP B C 1
ATOM 2047 O O . ASP B 1 89 ? -9.10900 -3.53200 3.55100 1.000 60.57441 88 ASP B O 1
ATOM 2052 N N . ILE B 1 90 ? -8.66600 -3.76500 5.74600 1.000 45.50835 89 ILE B N 1
ATOM 2053 C CA . ILE B 1 90 ? -9.99000 -3.29600 6.13500 1.000 43.78727 89 ILE B CA 1
ATOM 2054 C C . ILE B 1 90 ? -10.06600 -1.77700 6.05600 1.000 42.75351 89 ILE B C 1
ATOM 2055 O O . ILE B 1 90 ? -11.04900 -1.21900 5.55500 1.000 44.08975 89 ILE B O 1
ATOM 2060 N N . ALA B 1 91 ? -9.02800 -1.08600 6.53300 1.000 48.26497 90 ALA B N 1
ATOM 2061 C CA . ALA B 1 91 ? -9.04000 0.37100 6.54500 1.000 36.39673 90 ALA B CA 1
ATOM 2062 C C . ALA B 1 91 ? -9.03700 0.96800 5.14400 1.000 43.93667 90 ALA B C 1
ATOM 2063 O O . ALA B 1 91 ? -9.48500 2.10600 4.97000 1.000 40.83242 90 ALA B O 1
ATOM 2065 N N . ILE B 1 92 ? -8.54600 0.23300 4.14300 1.000 71.99430 91 ILE B N 1
ATOM 2066 C CA . ILE B 1 92 ? -8.62900 0.71500 2.76800 1.000 72.38495 91 ILE B CA 1
ATOM 2067 C C . ILE B 1 92 ? -9.98700 0.40800 2.14600 1.000 73.32171 91 ILE B C 1
ATOM 2068 O O . ILE B 1 92 ? -10.40200 1.09900 1.20600 1.000 71.03563 91 ILE B O 1
ATOM 2073 N N . ASP B 1 93 ? -10.70000 -0.60300 2.65100 1.000 58.91242 92 ASP B N 1
ATOM 2074 C CA . ASP B 1 93 ? -12.06900 -0.84600 2.21200 1.000 55.83796 92 ASP B CA 1
ATOM 2075 C C . ASP B 1 93 ? -13.00500 0.28200 2.61700 1.000 58.53029 92 ASP B C 1
ATOM 2076 O O . ASP B 1 93 ? -14.05100 0.46300 1.98400 1.000 36.24681 92 ASP B O 1
ATOM 2081 N N . ASN B 1 94 ? -12.65400 1.04100 3.65400 1.000 51.09098 93 ASN B N 1
ATOM 2082 C CA . ASN B 1 94 ? -13.45400 2.16200 4.12100 1.000 53.08848 93 ASN B CA 1
ATOM 2083 C C . ASN B 1 94 ? -12.93900 3.50100 3.60700 1.000 43.41580 93 ASN B C 1
ATOM 2084 O O . ASN B 1 94 ? -13.33800 4.54700 4.12700 1.000 41.13174 93 ASN B O 1
ATOM 2089 N N . ARG B 1 95 ? -12.05200 3.48500 2.60800 1.000 53.09123 94 ARG B N 1
ATOM 2090 C CA . ARG B 1 95 ? -11.58300 4.69600 1.93000 1.000 59.85281 94 ARG B CA 1
ATOM 2091 C C . ARG B 1 95 ? -10.89400 5.66000 2.89500 1.000 59.85209 94 ARG B C 1
ATOM 2092 O O . ARG B 1 95 ? -11.07300 6.87700 2.81700 1.000 63.66641 94 ARG B O 1
ATOM 2100 N N . GLU B 1 96 ? -10.09400 5.11400 3.80700 1.000 41.54574 95 GLU B N 1
ATOM 2101 C CA . GLU B 1 96 ? -9.35300 5.95200 4.73800 1.000 41.61475 95 GLU B CA 1
ATOM 2102 C C . GLU B 1 96 ? -8.20700 6.65500 4.02000 1.000 40.29766 95 GLU B C 1
ATOM 2103 O O . GLU B 1 96 ? -7.54400 6.07600 3.15500 1.000 55.62338 95 GLU B O 1
ATOM 2109 N N . ALA B 1 97 ? -7.98200 7.92000 4.37700 1.000 42.13168 96 ALA B N 1
ATOM 2110 C CA . ALA B 1 97 ? -6.90000 8.69800 3.78500 1.000 28.50004 96 ALA B CA 1
ATOM 2111 C C . ALA B 1 97 ? -5.57300 8.50500 4.50500 1.000 32.65185 96 ALA B C 1
ATOM 2112 O O . ALA B 1 97 ? -4.51500 8.65400 3.88400 1.000 39.99130 96 ALA B O 1
ATOM 2114 N N . GLU B 1 98 ? -5.60300 8.17900 5.79500 1.000 29.30575 97 GLU B N 1
ATOM 2115 C CA . GLU B 1 98 ? -4.38500 7.97500 6.56700 1.000 36.90896 97 GLU B CA 1
ATOM 2116 C C . GLU B 1 98 ? -4.68600 7.04900 7.73500 1.000 40.23777 97 GLU B C 1
ATOM 2117 O O . GLU B 1 98 ? -5.58900 7.32500 8.53100 1.000 36.85557 97 GLU B O 1
ATOM 2123 N N . VAL B 1 99 ? -3.92700 5.96100 7.83700 1.000 44.90677 98 VAL B N 1
ATOM 2124 C CA . VAL B 1 99 ? -4.10700 4.97300 8.89300 1.000 41.99445 98 VAL B CA 1
ATOM 2125 C C . VAL B 1 99 ? -2.95200 5.09300 9.87700 1.000 31.81577 98 VAL B C 1
ATOM 2126 O O . VAL B 1 99 ? -1.86000 5.56500 9.53700 1.000 36.24382 98 VAL B O 1
ATOM 2130 N N . PHE B 1 100 ? -3.20200 4.66900 11.11500 1.000 35.96864 99 PHE B N 1
ATOM 2131 C CA . PHE B 1 100 ? -2.22400 4.76600 12.18800 1.000 45.98116 99 PHE B CA 1
ATOM 2132 C C . PHE B 1 100 ? -2.04500 3.40800 12.84800 1.000 42.84997 99 PHE B C 1
ATOM 2133 O O . PHE B 1 100 ? -3.02100 2.69300 13.09700 1.000 40.83409 99 PHE B O 1
ATOM 2141 N N . ILE B 1 101 ? -0.79300 3.05900 13.12900 1.000 28.93364 100 ILE B N 1
ATOM 2142 C CA . ILE B 1 101 ? -0.44300 1.81000 13.79200 1.000 52.22420 100 ILE B CA 1
ATOM 2143 C C . ILE B 1 101 ? 0.31100 2.13800 15.07200 1.000 49.43721 100 ILE B C 1
ATOM 2144 O O . ILE B 1 101 ? 1.11300 3.07800 15.10700 1.000 37.81494 100 ILE B O 1
ATOM 2149 N N . ILE B 1 102 ? 0.05000 1.36200 16.12500 1.000 61.08372 101 ILE B N 1
ATOM 2150 C CA . ILE B 1 102 ? 0.72700 1.53100 17.40400 1.000 60.94401 101 ILE B CA 1
ATOM 2151 C C . ILE B 1 102 ? 0.89900 0.16100 18.04300 1.000 59.57259 101 ILE B C 1
ATOM 2152 O O . ILE B 1 102 ? 0.17000 -0.78700 17.73900 1.000 62.64332 101 ILE B O 1
ATOM 2157 N N . GLY B 1 103 ? 1.88700 0.05800 18.92900 1.000 28.38645 102 GLY B N 1
ATOM 2158 C CA . GLY B 1 103 ? 2.16100 -1.18700 19.61800 1.000 49.30494 102 GLY B CA 1
ATOM 2159 C C . GLY B 1 103 ? 3.56100 -1.25500 20.19200 1.000 61.71035 102 GLY B C 1
ATOM 2160 O O . GLY B 1 103 ? 4.08700 -0.25500 20.68900 1.000 39.96240 102 GLY B O 1
ATOM 2161 N N . GLY B 1 104 ? 4.17700 -2.43600 20.13000 1.000 45.42982 103 GLY B N 1
ATOM 2162 C CA . GLY B 1 104 ? 5.51200 -2.64600 20.63100 1.000 43.34901 103 GLY B CA 1
ATOM 2163 C C . GLY B 1 104 ? 6.54300 -2.77000 19.52400 1.000 44.83095 103 GLY B C 1
ATOM 2164 O O . GLY B 1 104 ? 6.27200 -2.52900 18.34600 1.000 48.55407 103 GLY B O 1
ATOM 2165 N N . ALA B 1 105 ? 7.75400 -3.16300 19.93100 1.000 48.29170 104 ALA B N 1
ATOM 2166 C CA . ALA B 1 105 ? 8.84500 -3.31900 18.97400 1.000 47.79237 104 ALA B CA 1
ATOM 2167 C C . ALA B 1 105 ? 8.52700 -4.37100 17.92200 1.000 48.93012 104 ALA B C 1
ATOM 2168 O O . ALA B 1 105 ? 9.02400 -4.29000 16.79300 1.000 41.76602 104 ALA B O 1
ATOM 2170 N N . GLU B 1 106 ? 7.71100 -5.36600 18.27100 1.000 58.29753 105 GLU B N 1
ATOM 2171 C CA . GLU B 1 106 ? 7.34300 -6.39300 17.30300 1.000 55.65431 105 GLU B CA 1
ATOM 2172 C C . GLU B 1 106 ? 6.42600 -5.82600 16.22500 1.000 46.18666 105 GLU B C 1
ATOM 2173 O O . GLU B 1 106 ? 6.68900 -5.98400 15.02800 1.000 49.64767 105 GLU B O 1
ATOM 2179 N N . ILE B 1 107 ? 5.35100 -5.14400 16.63300 1.000 45.36288 106 ILE B N 1
ATOM 2180 C CA . ILE B 1 107 ? 4.40200 -4.59100 15.67000 1.000 40.45601 106 ILE B CA 1
ATOM 2181 C C . ILE B 1 107 ? 5.08100 -3.55800 14.77900 1.000 37.72878 106 ILE B C 1
ATOM 2182 O O . ILE B 1 107 ? 4.86800 -3.52900 13.56100 1.000 42.92344 106 ILE B O 1
ATOM 2187 N N . TYR B 1 108 ? 5.91600 -2.69900 15.36900 1.000 39.54666 107 TYR B N 1
ATOM 2188 C CA . TYR B 1 108 ? 6.59700 -1.67500 14.58300 1.000 46.96823 107 TYR B CA 1
ATOM 2189 C C . TYR B 1 108 ? 7.58400 -2.28300 13.59600 1.000 35.89102 107 TYR B C 1
ATOM 2190 O O . TYR B 1 108 ? 7.87300 -1.67500 12.55900 1.000 33.20194 107 TYR B O 1
ATOM 2199 N N . THR B 1 109 ? 8.10700 -3.47400 13.89200 1.000 38.27670 108 THR B N 1
ATOM 2200 C CA . THR B 1 109 ? 9.02700 -4.12900 12.96900 1.000 47.59433 108 THR B CA 1
ATOM 2201 C C . THR B 1 109 ? 8.29100 -4.73400 11.77900 1.000 45.03197 108 THR B C 1
ATOM 2202 O O . THR B 1 109 ? 8.76600 -4.64400 10.64200 1.000 38.69228 108 THR B O 1
ATOM 2206 N N . GLN B 1 110 ? 7.13100 -5.35100 12.01900 1.000 48.91770 109 GLN B N 1
ATOM 2207 C CA . GLN B 1 110 ? 6.36700 -5.94500 10.92800 1.000 48.25787 109 GLN B CA 1
ATOM 2208 C C . GLN B 1 110 ? 5.68100 -4.89800 10.06100 1.000 45.08751 109 GLN B C 1
ATOM 2209 O O . GLN B 1 110 ? 5.37800 -5.18100 8.89700 1.000 45.86931 109 GLN B O 1
ATOM 2215 N N . SER B 1 111 ? 5.43000 -3.70500 10.59300 1.000 48.83807 110 SER B N 1
ATOM 2216 C CA . SER B 1 111 ? 4.77100 -2.64000 9.85000 1.000 38.47496 110 SER B CA 1
ATOM 2217 C C . SER B 1 111 ? 5.75000 -1.65100 9.23000 1.000 39.55529 110 SER B C 1
ATOM 2218 O O . SER B 1 111 ? 5.31400 -0.68400 8.59900 1.000 48.08485 110 SER B O 1
ATOM 2221 N N . LEU B 1 112 ? 7.05800 -1.86400 9.39500 1.000 39.45159 111 LEU B N 1
ATOM 2222 C CA . LEU B 1 112 ? 8.03200 -0.98000 8.76200 1.000 54.45912 111 LEU B CA 1
ATOM 2223 C C . LEU B 1 112 ? 7.99700 -1.11100 7.24500 1.000 63.27639 111 LEU B C 1
ATOM 2224 O O . LEU B 1 112 ? 8.17100 -0.12000 6.52600 1.000 47.24688 111 LEU B O 1
ATOM 2229 N N . ALA B 1 113 ? 7.77600 -2.32700 6.74200 1.000 72.42841 112 ALA B N 1
ATOM 2230 C CA . ALA B 1 113 ? 7.79300 -2.58000 5.30700 1.000 70.13769 112 ALA B CA 1
ATOM 2231 C C . ALA B 1 113 ? 6.65700 -1.89000 4.56500 1.000 65.01695 112 ALA B C 1
ATOM 2232 O O . ALA B 1 113 ? 6.69900 -1.82900 3.33100 1.000 71.06072 112 ALA B O 1
ATOM 2234 N N . PHE B 1 114 ? 5.65100 -1.37600 5.27200 1.000 60.43633 113 PHE B N 1
ATOM 2235 C CA . PHE B 1 114 ? 4.54200 -0.67400 4.64400 1.000 61.39599 113 PHE B CA 1
ATOM 2236 C C . PHE B 1 114 ? 4.44000 0.78500 5.06400 1.000 57.94456 113 PHE B C 1
ATOM 2237 O O . PHE B 1 114 ? 3.59300 1.50900 4.52900 1.000 61.08273 113 PHE B O 1
ATOM 2245 N N . ALA B 1 115 ? 5.27400 1.23900 5.99500 1.000 47.35250 114 ALA B N 1
ATOM 2246 C CA . ALA B 1 115 ? 5.14200 2.59000 6.52100 1.000 52.80479 114 ALA B CA 1
ATOM 2247 C C . ALA B 1 115 ? 5.63100 3.62400 5.51400 1.000 43.13975 114 ALA B C 1
ATOM 2248 O O . ALA B 1 115 ? 6.66500 3.44700 4.86500 1.000 46.37830 114 ALA B O 1
ATOM 2250 N N . ASN B 1 116 ? 4.86900 4.71200 5.38700 1.000 38.93665 115 ASN B N 1
ATOM 2251 C CA . ASN B 1 116 ? 5.28100 5.86700 4.60500 1.000 40.19135 115 ASN B CA 1
ATOM 2252 C C . ASN B 1 116 ? 5.42300 7.13400 5.43400 1.000 49.65447 115 ASN B C 1
ATOM 2253 O O . ASN B 1 116 ? 5.87900 8.15100 4.90000 1.000 47.84860 115 ASN B O 1
ATOM 2258 N N . ARG B 1 117 ? 5.04900 7.10500 6.71200 1.000 50.15233 116 ARG B N 1
ATOM 2259 C CA . ARG B 1 117 ? 5.18500 8.25300 7.59600 1.000 42.84394 116 ARG B CA 1
ATOM 2260 C C . ARG B 1 117 ? 5.40700 7.75800 9.01700 1.000 41.76518 116 ARG B C 1
ATOM 2261 O O . ARG B 1 117 ? 4.83000 6.74700 9.42500 1.000 28.91379 116 ARG B O 1
ATOM 2269 N N . LEU B 1 118 ? 6.24400 8.47400 9.76400 1.000 53.36995 117 LEU B N 1
ATOM 2270 C CA . LEU B 1 118 ? 6.53700 8.15000 11.15600 1.000 42.92214 117 LEU B CA 1
ATOM 2271 C C . LEU B 1 118 ? 6.22400 9.36000 12.02300 1.000 38.13094 117 LEU B C 1
ATOM 2272 O O . LEU B 1 118 ? 6.79000 10.43800 11.81500 1.000 40.32376 117 LEU B O 1
ATOM 2277 N N . TYR B 1 119 ? 5.32900 9.17800 12.99300 1.000 43.62032 118 TYR B N 1
ATOM 2278 C CA . TYR B 1 119 ? 5.01000 10.21600 13.97200 1.000 40.39569 118 TYR B CA 1
ATOM 2279 C C . TYR B 1 119 ? 5.78200 9.90300 15.25100 1.000 38.20516 118 TYR B C 1
ATOM 2280 O O . TYR B 1 119 ? 5.26300 9.31600 16.20100 1.000 33.72714 118 TYR B O 1
ATOM 2289 N N . LEU B 1 120 ? 7.04900 10.30600 15.26700 1.000 41.58003 119 LEU B N 1
ATOM 2290 C CA . LEU B 1 120 ? 7.93900 9.99300 16.37600 1.000 41.41520 119 LEU B CA 1
ATOM 2291 C C . LEU B 1 120 ? 7.93400 11.11800 17.40300 1.000 43.30508 119 LEU B C 1
ATOM 2292 O O . LEU B 1 120 ? 8.15500 12.28400 17.06000 1.000 29.62443 119 LEU B O 1
ATOM 2297 N N . THR B 1 121 ? 7.67900 10.76200 18.66000 1.000 57.13926 120 THR B N 1
ATOM 2298 C CA . THR B 1 121 ? 7.82500 11.67700 19.78800 1.000 54.95171 120 THR B CA 1
ATOM 2299 C C . THR B 1 121 ? 9.19400 11.39800 20.39900 1.000 57.43561 120 THR B C 1
ATOM 2300 O O . THR B 1 121 ? 9.35100 10.48900 21.21800 1.000 60.62085 120 THR B O 1
ATOM 2304 N N . GLU B 1 122 ? 10.19200 12.17200 19.98000 1.000 49.02646 121 GLU B N 1
ATOM 2305 C CA . GLU B 1 122 ? 11.57500 11.94000 20.38500 1.000 49.99639 121 GLU B CA 1
ATOM 2306 C C . GLU B 1 122 ? 11.81500 12.58700 21.74300 1.000 30.42456 121 GLU B C 1
ATOM 2307 O O . GLU B 1 122 ? 11.92500 13.81300 21.84700 1.000 33.73343 121 GLU B O 1
ATOM 2313 N N . ILE B 1 123 ? 11.90000 11.76200 22.78100 1.000 38.75639 122 ILE B N 1
ATOM 2314 C CA . ILE B 1 123 ? 12.13300 12.24600 24.13700 1.000 52.19435 122 ILE B CA 1
ATOM 2315 C C . ILE B 1 123 ? 13.63100 12.43800 24.33800 1.000 54.77154 122 ILE B C 1
ATOM 2316 O O . ILE B 1 123 ? 14.41200 11.49100 24.20200 1.000 51.61207 122 ILE B O 1
ATOM 2321 N N . GLN B 1 124 ? 14.03300 13.66700 24.66700 1.000 51.32825 123 GLN B N 1
ATOM 2322 C CA . GLN B 1 124 ? 15.44500 14.01600 24.82700 1.000 49.72322 123 GLN B CA 1
ATOM 2323 C C . GLN B 1 124 ? 15.96500 13.43300 26.13800 1.000 56.86999 123 GLN B C 1
ATOM 2324 O O . GLN B 1 124 ? 16.17900 14.13200 27.13200 1.000 60.80130 123 GLN B O 1
ATOM 2330 N N . THR B 1 125 ? 16.17500 12.12000 26.13000 1.000 59.77312 124 THR B N 1
ATOM 2331 C CA . THR B 1 125 ? 16.72200 11.40400 27.27500 1.000 53.71714 124 THR B CA 1
ATOM 2332 C C . THR B 1 125 ? 17.20000 10.04000 26.79800 1.000 55.92067 124 THR B C 1
ATOM 2333 O O . THR B 1 125 ? 16.92900 9.62600 25.66800 1.000 56.56284 124 THR B O 1
ATOM 2337 N N . SER B 1 126 ? 17.92700 9.35000 27.67300 1.000 62.10681 125 SER B N 1
ATOM 2338 C CA . SER B 1 126 ? 18.42200 8.01000 27.39600 1.000 59.53688 125 SER B CA 1
ATOM 2339 C C . SER B 1 126 ? 18.07700 7.09700 28.56200 1.000 47.97621 125 SER B C 1
ATOM 2340 O O . SER B 1 126 ? 18.24400 7.47400 29.72500 1.000 60.20351 125 SER B O 1
ATOM 2343 N N . LEU B 1 127 ? 17.58800 5.90000 28.24400 1.000 40.11465 126 LEU B N 1
ATOM 2344 C CA . LEU B 1 127 ? 17.21700 4.91700 29.25000 1.000 43.54932 126 LEU B CA 1
ATOM 2345 C C . LEU B 1 127 ? 17.75500 3.55300 28.84400 1.000 38.81921 126 LEU B C 1
ATOM 2346 O O . LEU B 1 127 ? 18.09500 3.31600 27.68200 1.000 41.98966 126 LEU B O 1
ATOM 2351 N N . GLU B 1 128 ? 17.82700 2.65300 29.82300 1.000 42.23070 127 GLU B N 1
ATOM 2352 C CA . GLU B 1 128 ? 18.17500 1.26100 29.57000 1.000 47.25926 127 GLU B CA 1
ATOM 2353 C C . GLU B 1 128 ? 16.90400 0.49300 29.23100 1.000 54.52163 127 GLU B C 1
ATOM 2354 O O . GLU B 1 128 ? 15.95600 0.47600 30.02300 1.000 54.01506 127 GLU B O 1
ATOM 2360 N N . GLY B 1 129 ? 16.88300 -0.13600 28.06600 1.000 47.63856 128 GLY B N 1
ATOM 2361 C CA . GLY B 1 129 ? 15.70400 -0.85300 27.62000 1.000 56.04482 128 GLY B CA 1
ATOM 2362 C C . GLY B 1 129 ? 16.07200 -2.13500 26.90600 1.000 52.65742 128 GLY B C 1
ATOM 2363 O O . GLY B 1 129 ? 17.16900 -2.27800 26.36200 1.000 65.20800 128 GLY B O 1
ATOM 2364 N N . ASP B 1 130 ? 15.13100 -3.07900 26.92100 1.000 67.93135 129 ASP B N 1
ATOM 2365 C CA . ASP B 1 130 ? 15.25700 -4.33700 26.19600 1.000 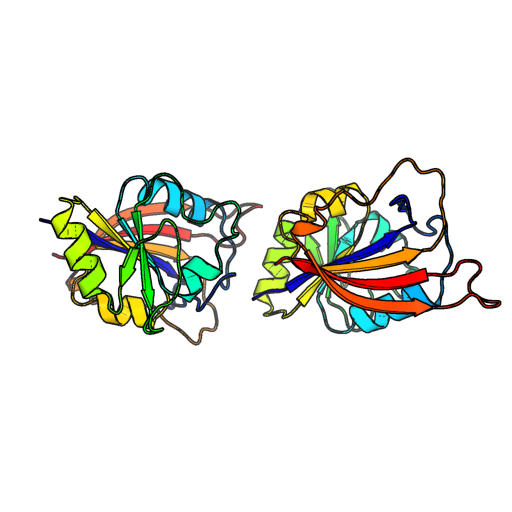69.21924 129 ASP B CA 1
ATOM 2366 C C . ASP B 1 130 ? 14.28800 -4.41500 25.02200 1.000 71.04856 129 ASP B C 1
ATOM 2367 O O . ASP B 1 130 ? 14.03000 -5.50500 24.50200 1.000 72.75758 129 ASP B O 1
ATOM 2372 N N . ALA B 1 131 ? 13.74200 -3.27600 24.60200 1.000 54.27530 130 ALA B N 1
ATOM 2373 C CA . ALA B 1 131 ? 12.84500 -3.20800 23.45600 1.000 45.72700 130 ALA B CA 1
ATOM 2374 C C . ALA B 1 131 ? 13.03300 -1.85500 22.79300 1.000 55.59949 130 ALA B C 1
ATOM 2375 O O . ALA B 1 131 ? 13.01600 -0.82400 23.47300 1.000 47.47133 130 ALA B O 1
ATOM 2377 N N . PHE B 1 132 ? 13.21000 -1.85900 21.47500 1.000 61.73373 131 PHE B N 1
ATOM 2378 C CA . PHE B 1 132 ? 13.62200 -0.66600 20.75300 1.000 46.04745 131 PHE B CA 1
ATOM 2379 C C . PHE B 1 132 ? 12.74400 -0.43500 19.53500 1.000 55.11704 131 PHE B C 1
ATOM 2380 O O . PHE B 1 132 ? 12.30300 -1.38700 18.88400 1.000 33.42279 131 PHE B O 1
ATOM 2388 N N . PHE B 1 133 ? 12.49300 0.83500 19.23800 1.000 45.24772 132 PHE B N 1
ATOM 2389 C CA . PHE B 1 133 ? 11.92200 1.19600 17.95200 1.000 39.44015 132 PHE B CA 1
ATOM 2390 C C . PHE B 1 133 ? 12.87100 0.73300 16.85100 1.000 56.34506 132 PHE B C 1
ATOM 2391 O O . PHE B 1 133 ? 14.07900 1.00000 16.93000 1.000 50.70380 132 PHE B O 1
ATOM 2399 N N . PRO B 1 134 ? 12.38200 0.03900 15.82800 1.000 66.20803 133 PRO B N 1
ATOM 2400 C CA . PRO B 1 134 ? 13.28900 -0.56800 14.85000 1.000 65.63365 133 PRO B CA 1
ATOM 2401 C C . PRO B 1 134 ? 14.01500 0.48100 14.02100 1.000 68.72887 133 PRO B C 1
ATOM 2402 O O . PRO B 1 134 ? 13.55200 1.60900 13.83700 1.000 67.10361 133 PRO B O 1
ATOM 2406 N N . MET B 1 135 ? 15.18000 0.08300 13.52000 1.000 63.04306 134 MET B N 1
ATOM 2407 C CA . MET B 1 135 ? 16.02800 0.99500 12.76500 1.000 42.21648 134 MET B CA 1
ATOM 2408 C C . MET B 1 135 ? 15.41800 1.30000 11.40300 1.000 50.68313 134 MET B C 1
ATOM 2409 O O . MET B 1 135 ? 14.80900 0.43600 10.76600 1.000 48.27680 134 MET B O 1
ATOM 2414 N N . PHE B 1 136 ? 15.58600 2.54500 10.96000 1.000 49.57564 135 PHE B N 1
ATOM 2415 C CA . PHE B 1 136 ? 15.18000 2.96300 9.62700 1.000 38.02038 135 PHE B CA 1
ATOM 2416 C C . PHE B 1 136 ? 16.23900 3.89900 9.06500 1.000 52.44334 135 PHE B C 1
ATOM 2417 O O . PHE B 1 136 ? 16.83900 4.68500 9.80500 1.000 56.94803 135 PHE B O 1
ATOM 2425 N N . ASN B 1 137 ? 16.46900 3.80500 7.75700 1.000 50.43372 136 ASN B N 1
ATOM 2426 C CA . ASN B 1 137 ? 17.53100 4.57500 7.12500 1.000 63.58356 136 ASN B CA 1
ATOM 2427 C C . ASN B 1 137 ? 17.19000 6.06000 7.13700 1.000 59.44015 136 ASN B C 1
ATOM 2428 O O . ASN B 1 137 ? 16.09600 6.46000 6.73100 1.000 55.33085 136 ASN B O 1
ATOM 2433 N N . LYS B 1 138 ? 18.13600 6.88000 7.60400 1.000 83.57473 137 LYS B N 1
ATOM 2434 C CA . LYS B 1 138 ? 17.91900 8.32200 7.62000 1.000 85.86543 137 LYS B CA 1
ATOM 2435 C C . LYS B 1 138 ? 17.86300 8.90100 6.21100 1.000 82.41940 137 LYS B C 1
ATOM 2436 O O . LYS B 1 138 ? 17.23000 9.94100 5.99400 1.000 78.34802 137 LYS B O 1
ATOM 2442 N N . HIS B 1 139 ? 18.51300 8.24800 5.24500 1.000 70.85070 138 HIS B N 1
ATOM 2443 C CA . HIS B 1 139 ? 18.53100 8.74600 3.87600 1.000 72.20971 138 HIS B CA 1
ATOM 2444 C C . HIS B 1 139 ? 17.24300 8.44700 3.12200 1.000 75.58870 138 HIS B C 1
ATOM 2445 O O . HIS B 1 139 ? 16.97900 9.08600 2.09800 1.000 73.72361 138 HIS B O 1
ATOM 2452 N N . GLU B 1 140 ? 16.43800 7.49700 3.59800 1.000 65.33079 139 GLU B N 1
ATOM 2453 C CA . GLU B 1 140 ? 15.21900 7.10400 2.90600 1.000 64.89157 139 GLU B CA 1
ATOM 2454 C C . GLU B 1 140 ? 13.98800 7.86900 3.37100 1.000 64.13092 139 GLU B C 1
ATOM 2455 O O . GLU B 1 140 ? 12.92000 7.70500 2.77400 1.000 57.20722 139 GLU B O 1
ATOM 2461 N N . TRP B 1 141 ? 14.10400 8.69200 4.40700 1.000 69.96911 140 TRP B N 1
ATOM 2462 C CA . TRP B 1 141 ? 12.97400 9.43500 4.94200 1.000 57.95466 140 TRP B CA 1
ATOM 2463 C C . TRP B 1 141 ? 13.28100 10.92800 4.95200 1.000 51.33055 140 TRP B C 1
ATOM 2464 O O . TRP B 1 141 ? 14.42800 11.35700 4.79900 1.000 57.33286 140 TRP B O 1
ATOM 2475 N N . ASN B 1 142 ? 12.22600 11.72300 5.13500 1.000 45.75530 141 ASN B N 1
ATOM 2476 C CA . ASN B 1 142 ? 12.32200 13.17500 5.17600 1.000 53.50263 141 ASN B CA 1
ATOM 2477 C C . ASN B 1 142 ? 11.57400 13.70300 6.39000 1.000 48.97019 141 ASN B C 1
ATOM 2478 O O . ASN B 1 142 ? 10.44800 13.28100 6.66800 1.000 56.37884 141 ASN B O 1
ATOM 2483 N N . GLU B 1 143 ? 12.20100 14.63600 7.10200 1.000 58.75297 142 GLU B N 1
ATOM 2484 C CA . GLU B 1 143 ? 11.59600 15.24300 8.28400 1.000 51.16833 142 GLU B CA 1
ATOM 2485 C C . GLU B 1 143 ? 10.68800 16.38600 7.84700 1.000 50.65714 142 GLU B C 1
ATOM 2486 O O . GLU B 1 143 ? 11.16600 17.43100 7.39500 1.000 51.78696 142 GLU B O 1
ATOM 2492 N N . LEU B 1 144 ? 9.37500 16.19200 7.98300 1.000 60.13779 143 LEU B N 1
ATOM 2493 C CA . LEU B 1 144 ? 8.42800 17.22200 7.57000 1.000 58.38778 143 LEU B CA 1
ATOM 2494 C C . LEU B 1 144 ? 8.35600 18.36300 8.57700 1.000 61.20741 143 LEU B C 1
ATOM 2495 O O . LEU B 1 144 ? 8.30700 19.53500 8.18600 1.000 63.01131 143 LEU B O 1
ATOM 2500 N N . SER B 1 145 ? 8.34700 18.04700 9.87000 1.000 58.61547 144 SER B N 1
ATOM 2501 C CA . SER B 1 145 ? 8.20700 19.06800 10.89700 1.000 54.79975 144 SER B CA 1
ATOM 2502 C C . SER B 1 145 ? 8.82300 18.57800 12.19800 1.000 59.53669 144 SER B C 1
ATOM 2503 O O . SER B 1 145 ? 8.70100 17.40100 12.54900 1.000 51.11138 144 SER B O 1
ATOM 2506 N N . ARG B 1 146 ? 9.48500 19.49200 12.90500 1.000 63.56399 145 ARG B N 1
ATOM 2507 C CA . ARG B 1 146 ? 10.02800 19.23600 14.23200 1.000 57.30943 145 ARG B CA 1
ATOM 2508 C C . ARG B 1 146 ? 9.51200 20.31400 15.17200 1.000 64.25994 145 ARG B C 1
ATOM 2509 O O . ARG B 1 146 ? 9.59700 21.50500 14.85700 1.000 55.05027 145 ARG B O 1
ATOM 2517 N N . LYS B 1 147 ? 8.97700 19.89800 16.31700 1.000 87.73064 146 LYS B N 1
ATOM 2518 C CA . LYS B 1 147 ? 8.33100 20.82100 17.24400 1.000 89.70471 146 LYS B CA 1
ATOM 2519 C C . LYS B 1 147 ? 8.71400 20.45000 18.66700 1.000 85.48469 146 LYS B C 1
ATOM 2520 O O . LYS B 1 147 ? 8.36100 19.36800 19.14300 1.000 83.90466 146 LYS B O 1
ATOM 2526 N N . HIS B 1 148 ? 9.41400 21.35600 19.34600 1.000 69.92914 147 HIS B N 1
ATOM 2527 C CA . HIS B 1 148 ? 9.94700 21.09500 20.67600 1.000 58.63146 147 HIS B CA 1
ATOM 2528 C C . HIS B 1 148 ? 8.91000 21.40200 21.74900 1.000 62.45078 147 HIS B C 1
ATOM 2529 O O . HIS B 1 148 ? 8.32200 22.48700 21.76100 1.000 63.70564 147 HIS B O 1
ATOM 2536 N N . HIS B 1 149 ? 8.69300 20.44600 22.65000 1.000 55.64050 148 HIS B N 1
ATOM 2537 C CA . HIS B 1 149 ? 7.87200 20.67500 23.83400 1.000 60.79695 148 HIS B CA 1
ATOM 2538 C C . HIS B 1 149 ? 8.78800 20.79200 25.04300 1.000 55.58092 148 HIS B C 1
ATOM 2539 O O . HIS B 1 149 ? 9.44800 19.80700 25.41100 1.000 39.91027 148 HIS B O 1
ATOM 2546 N N . PRO B 1 150 ? 8.86800 21.95000 25.68600 1.000 51.35713 149 PRO B N 1
ATOM 2547 C CA . PRO B 1 150 ? 9.86600 22.16700 26.73600 1.000 55.39495 149 PRO B CA 1
ATOM 2548 C C . PRO B 1 150 ? 9.48900 21.45200 28.03000 1.000 63.60067 149 PRO B C 1
ATOM 2549 O O . PRO B 1 150 ? 8.43700 20.82600 28.14900 1.000 64.91186 149 PRO B O 1
ATOM 2553 N N . LEU B 1 151 ? 10.38300 21.56300 29.00800 1.000 74.61108 150 LEU B N 1
ATOM 2554 C CA . LEU B 1 151 ? 10.16800 20.97300 30.32000 1.000 72.38134 150 LEU B CA 1
ATOM 2555 C C . LEU B 1 151 ? 9.24200 21.85100 31.15100 1.000 69.10994 150 LEU B C 1
ATOM 2556 O O . LEU B 1 151 ? 9.35500 23.08000 31.14500 1.000 69.58765 150 LEU B O 1
ATOM 2561 N N . ASP B 1 152 ? 8.32100 21.21200 31.86800 1.000 48.65858 151 ASP B N 1
ATOM 2562 C CA . ASP B 1 152 ? 7.42100 21.91800 32.77000 1.000 50.51174 151 ASP B CA 1
ATOM 2563 C C . ASP B 1 152 ? 7.14300 21.02600 33.97400 1.000 54.76511 151 ASP B C 1
ATOM 2564 O O . ASP B 1 152 ? 7.68400 19.92300 34.09400 1.000 50.17056 151 ASP B O 1
ATOM 2569 N N . GLU B 1 153 ? 6.28600 21.51300 34.87000 1.000 50.12918 152 GLU B N 1
ATOM 2570 C CA . GLU B 1 153 ? 5.95200 20.78300 36.08700 1.000 53.11517 152 GLU B CA 1
ATOM 2571 C C . GLU B 1 153 ? 4.98400 19.63000 35.84700 1.000 54.88189 152 GLU B C 1
ATOM 2572 O O . GLU B 1 153 ? 4.60300 18.95400 36.80800 1.000 44.17306 152 GLU B O 1
ATOM 2578 N N . LYS B 1 154 ? 4.57700 19.39300 34.60000 1.000 52.89669 153 LYS B N 1
ATOM 2579 C CA . LYS B 1 154 ? 3.80100 18.21400 34.23900 1.000 51.20184 153 LYS B CA 1
ATOM 2580 C C . LYS B 1 154 ? 4.50500 17.36800 33.18600 1.000 49.02998 153 LYS B C 1
ATOM 2581 O O . LYS B 1 154 ? 3.90500 16.42600 32.65600 1.000 58.05428 153 LYS B O 1
ATOM 2587 N N . HIS B 1 155 ? 5.76100 17.68300 32.87000 1.000 51.91354 154 HIS B N 1
ATOM 2588 C CA . HIS B 1 155 ? 6.55400 16.92100 31.90500 1.000 52.45259 154 HIS B CA 1
ATOM 2589 C C . HIS B 1 155 ? 7.98500 16.87900 32.43000 1.000 50.67660 154 HIS B C 1
ATOM 2590 O O . HIS B 1 155 ? 8.74800 17.83300 32.24400 1.000 49.97955 154 HIS B O 1
ATOM 2597 N N . ARG B 1 156 ? 8.34200 15.77500 33.09100 1.000 48.24173 155 ARG B N 1
ATOM 2598 C CA . ARG B 1 156 ? 9.68300 15.64800 33.65300 1.000 55.59884 155 ARG B CA 1
ATOM 2599 C C . ARG B 1 156 ? 10.74800 15.64200 32.56300 1.000 59.03147 155 ARG B C 1
ATOM 2600 O O . ARG B 1 156 ? 11.86500 16.12300 32.78300 1.000 55.55341 155 ARG B O 1
ATOM 2608 N N . TYR B 1 157 ? 10.42200 15.11900 31.38600 1.000 53.69452 156 TYR B N 1
ATOM 2609 C CA . TYR B 1 157 ? 11.33100 15.10100 30.25300 1.000 47.99131 156 TYR B CA 1
ATOM 2610 C C . TYR B 1 157 ? 10.88600 16.11100 29.20300 1.000 49.74794 156 TYR B C 1
ATOM 2611 O O . TYR B 1 157 ? 9.70500 16.45900 29.11000 1.000 47.49019 156 TYR B O 1
ATOM 2620 N N . SER B 1 158 ? 11.84700 16.58000 28.41500 1.000 52.99487 157 SER B N 1
ATOM 2621 C CA . SER B 1 158 ? 11.57500 17.41700 27.25600 1.000 51.81311 157 SER B CA 1
ATOM 2622 C C . SER B 1 158 ? 11.61100 16.55600 26.00200 1.000 51.70832 157 SER B C 1
ATOM 2623 O O . SER B 1 158 ? 12.44500 15.65400 25.88100 1.000 57.21549 157 SER B O 1
ATOM 2626 N N . PHE B 1 159 ? 10.70100 16.83300 25.07100 1.000 46.00498 158 PHE B N 1
ATOM 2627 C CA . PHE B 1 159 ? 10.53500 15.97200 23.91100 1.000 44.15687 158 PHE B CA 1
ATOM 2628 C C . PHE B 1 159 ? 10.06800 16.79700 22.72100 1.000 49.43231 158 PHE B C 1
ATOM 2629 O O . PHE B 1 159 ? 9.58200 17.92200 22.86900 1.000 44.02158 158 PHE B O 1
ATOM 2637 N N . ASP B 1 160 ? 10.22200 16.21600 21.53400 1.000 51.63670 159 ASP B N 1
ATOM 2638 C CA . ASP B 1 160 ? 9.84000 16.84900 20.28100 1.000 47.44442 159 ASP B CA 1
ATOM 2639 C C . ASP B 1 160 ? 8.82100 15.98700 19.55000 1.000 45.70660 159 ASP B C 1
ATOM 2640 O O . ASP B 1 160 ? 8.88600 14.75400 19.60300 1.000 44.18005 159 ASP B O 1
ATOM 2645 N N . PHE B 1 161 ? 7.88200 16.64000 18.86900 1.000 48.04360 160 PHE B N 1
ATOM 2646 C CA . PHE B 1 161 ? 6.89400 15.96400 18.03600 1.000 55.16017 160 PHE B CA 1
ATOM 2647 C C . PHE B 1 161 ? 7.37000 16.03600 16.58900 1.000 44.13586 160 PHE B C 1
ATOM 2648 O O . PHE B 1 161 ? 7.34100 17.10500 15.97000 1.000 36.34724 160 PHE B O 1
ATOM 2656 N N . VAL B 1 162 ? 7.81000 14.90000 16.05300 1.000 26.19159 161 VAL B N 1
ATOM 2657 C CA . VAL B 1 162 ? 8.42000 14.84300 14.73200 1.000 45.96507 161 VAL B CA 1
ATOM 2658 C C . VAL B 1 162 ? 7.54100 14.01700 13.80400 1.000 34.99365 161 VAL B C 1
ATOM 2659 O O . VAL B 1 162 ? 6.84700 13.08900 14.23200 1.000 49.99313 161 VAL B O 1
ATOM 2663 N N . ILE B 1 163 ? 7.57700 14.36500 12.51900 1.000 43.75260 162 ILE B N 1
ATOM 2664 C CA . ILE B 1 163 ? 6.83900 13.65800 11.47600 1.000 46.10250 162 ILE B CA 1
ATOM 2665 C C . ILE B 1 163 ? 7.81000 13.37100 10.33900 1.000 47.71550 162 ILE B C 1
ATOM 2666 O O . ILE B 1 163 ? 8.28000 14.30000 9.67000 1.000 48.63038 162 ILE B O 1
ATOM 2671 N N . TYR B 1 164 ? 8.10900 12.09600 10.11800 1.000 49.31885 163 TYR B N 1
ATOM 2672 C CA . TYR B 1 164 ? 8.95000 11.66900 9.01100 1.000 51.46301 163 TYR B CA 1
ATOM 2673 C C . TYR B 1 164 ? 8.08800 11.15600 7.86400 1.000 52.42745 163 TYR B C 1
ATOM 2674 O O . TYR B 1 164 ? 6.90300 10.86100 8.03100 1.000 38.85680 163 TYR B O 1
ATOM 2683 N N . GLU B 1 165 ? 8.70000 11.06000 6.68500 1.000 37.37473 164 GLU B N 1
ATOM 2684 C CA . GLU B 1 165 ? 8.01200 10.54400 5.50900 1.000 36.04112 164 GLU B CA 1
ATOM 2685 C C . GLU B 1 165 ? 9.03800 9.96000 4.54900 1.000 47.79765 164 GLU B C 1
ATOM 2686 O O . GLU B 1 165 ? 10.10800 10.53800 4.34400 1.000 55.24252 164 GLU B O 1
ATOM 2692 N N . LYS B 1 166 ? 8.70600 8.80900 3.96900 1.000 44.41226 165 LYS B N 1
ATOM 2693 C CA . LYS B 1 166 ? 9.61200 8.13700 3.04900 1.000 48.71098 165 LYS B CA 1
ATOM 2694 C C . LYS B 1 166 ? 9.61500 8.83800 1.69600 1.000 48.89881 165 LYS B C 1
ATOM 2695 O O . LYS B 1 166 ? 8.57600 9.29700 1.21500 1.000 52.96053 165 LYS B O 1
ATOM 2701 N N . LYS B 1 167 ? 10.79500 8.91800 1.08800 1.000 53.38507 166 LYS B N 1
ATOM 2702 C CA . LYS B 1 167 ? 10.95600 9.58300 -0.20100 1.000 54.54584 166 LYS B CA 1
ATOM 2703 C C . LYS B 1 167 ? 10.22900 8.82900 -1.30800 1.000 42.55372 166 LYS B C 1
ATOM 2704 O O . LYS B 1 167 ? 10.05400 7.61200 -1.23600 1.000 37.71747 166 LYS B O 1
#

Nearest PDB structures (foldseek):
  8f09-assembly2_B  TM=1.003E+00  e=6.473E-35  uncultured bacterium
  7tj3-assembly1_A  TM=9.170E-01  e=4.030E-20  Stenotrophomonas maltophilia K279a
  2w3w-assembly1_A  TM=8.956E-01  e=1.109E-17  Mycobacterium avium
  6uww-assembly1_A  TM=8.947E-01  e=1.581E-16  Mycobacterium ulcerans Agy99
  2l28-assembly1_A  TM=8.308E-01  e=1.881E-15  Lacticaseibacillus casei

Radius of gyration: 23.54 Å; Cα contacts (8 Å, |Δi|>4): 674; chains: 2; bounding box: 37×42×71 Å

Foldseek 3Di:
DEAEEEAAEAEPQFAWDAAADIPFDAPVSVVVVCVVQQQAEEEEEPRHQVNDPPVCPPPPNYAYEYADCDPPDDHPSHHYDPDPVVSVVVRVVVVGRYYYYYHFQVRQVVCVVPHFKYWYWYWHDDDDHDTGRDDDDPVQKDKPDKAWAQADPRGPTTTITIMIGGD/DEAEEEEAEAEPQFAGAAAQDGPFDDPVSVVVVCVVQQQAEEEEEPRHQVNDPPVCPPPPNYAYEYADCDDPDDHPSHHYDPDPVVSVVVRVVVVGRYYYYYHFLVNLVVCVVPHFKYFYWYWHDDDDHPGGRDDDDPVQKDKPDWAKDDDDPRGNTTTITIMIGGD

Secondary structure (DSSP, 8-state):
--EEEEEEEE-TT-B--SSSS-S---HHHHHHHHHHTTTSEEEE-HHHHHHS-GGG-S-TTSEEEEE-SSTT---TTSEEESSHHHHHHHHHHTT-SEEEE--SHHHHHHHTTS-SEEEEEEES-----SSBPPP--TTSEEEEEEEEE--BTTBSS-EEEEEEEE-/--EEEEEEEE-TT-B---SSS-S---HHHHHHHHHHSTTSEEEEEHHHHTTS-GGG-S-TTSEEEEE---TT---TTSEEESSHHHHHHHHHHTT-SEEEE---HHHHHHTGGG-SEEEEEEES-----S-BPPP--GGGEEEEEEEEE--BTTBSS-EEEEEEEE-

Sequence (334 aa):
GMIISLIAALTENRVIGKSNDLPWHLPDDMKYFMQTTLGHHVIMGRKNYESIPAKFRPLANRTNIVVTRQEEYDAAGCIVVNSIPAGIDIAIDNREAEVFIIGGAEIYTQSLAFANRLYLTEIQTSLEGDAFFPMFNKHEWNELSRKHHPLDEKHRYSFDFVIYEKKGMIISLIAALTENRVIGKSNDLPWHLPDDMKYFMQTTLGHHVIMGRKNYESIPAKFRPLANRTNIVVTRQEEYDAAGCIVVNSIPAGIDIAIDNREAEVFIIGGAEIYTQSLAFANRLYLTEIQTSLEGDAFFPMFNKHEWNELSRKHHPLDEKHRYSFDFVIYEKK

Organism: NCBI:txid155900